Protein AF-A0AAW2YST2-F1 (afdb_monomer)

Nearest PDB structures (foldseek):
  2vsy-assembly1_A  TM=5.498E-01  e=4.108E+00  Xanthomonas campestris pv. campestris str. ATCC 33913
  4uzy-assembly1_A  TM=3.940E-01  e=4.319E+00  Chlamydomonas reinhardtii
  5dse-assembly2_C  TM=4.135E-01  e=6.770E+00  Homo sapiens

Solvent-accessible surface area (backbone atoms only — not comparable to full-atom values): 10804 Å² total; per-residue (Å²): 135,84,80,76,81,81,80,81,74,65,92,80,74,90,78,74,83,81,85,72,86,65,71,76,79,78,40,56,68,54,50,50,37,48,72,33,84,71,40,47,74,52,56,44,62,60,56,15,52,52,24,50,78,52,67,37,55,72,60,16,52,64,35,31,62,83,49,44,90,37,42,70,34,19,51,51,48,18,53,52,28,46,75,71,64,39,55,69,59,16,50,59,29,54,68,73,46,74,46,71,68,58,36,66,70,46,69,35,72,63,51,47,48,46,48,48,51,52,52,39,44,74,70,67,51,49,43,67,67,57,47,48,67,43,73,48,69,42,90,82,75,78,45,74,45,79,46,66,48,82,52,54,55,68,58,38,52,58,45,62,78,70,62,57,65,65,61,55,50,54,52,51,49,52,53,54,52,50,52,69,75,72,106

Sequence (183 aa):
MNKRPVSVSGPCYIGTVDTHPHNESLSAELEDFLEKGEGKTLHPLVKASWHISNHNLYKAHRYIRGVQERPWAMWLHSILHRLEGDMINTKCWIYDIDLPEFIEFWKSKELAYKFIDRSSLCRGWSPEKICQSVEQTSGDGAKVKEIKSYYNIDELKVVKDSIDVKDVIEEGDKELDFILKGA

pLDDT: mean 80.49, std 19.94, range [26.06, 96.56]

Foldseek 3Di:
DDDDPDPPPDVPPPDFDDPDQPDDPVCPVVVCLCVDDPVVVDQLCVVLLVCVVRSVLVSSCVSLVVVCLDLLSLQSQLLSCLSSVNLVVSLVSLVNRDDVLVCVLQVDSLSVLVLSLLSNLVVVDALVRQQDWDFDQDPVNPDTDTGGRPDHRVRSVVCSVVRDPVVSVVSSVVSSVSSVVPD

Structure (mmCIF, N/CA/C/O backbone):
data_AF-A0AAW2YST2-F1
#
_entry.id   AF-A0AAW2YST2-F1
#
loop_
_atom_site.group_PDB
_atom_site.id
_atom_site.type_symbol
_atom_site.label_atom_id
_atom_site.label_alt_id
_atom_site.label_comp_id
_atom_site.label_asym_id
_atom_site.label_entity_id
_atom_site.label_seq_id
_atom_site.pdbx_PDB_ins_code
_atom_site.Cartn_x
_atom_site.Cartn_y
_atom_site.Cartn_z
_atom_site.occupancy
_atom_site.B_iso_or_equiv
_atom_site.auth_seq_id
_atom_site.auth_comp_id
_atom_site.auth_asym_id
_atom_site.auth_atom_id
_atom_site.pdbx_PDB_model_num
ATOM 1 N N . MET A 1 1 ? -37.510 19.234 5.926 1.00 34.19 1 MET A N 1
ATOM 2 C CA . MET A 1 1 ? -37.081 19.269 4.510 1.00 34.19 1 MET A CA 1
ATOM 3 C C . MET A 1 1 ? -35.667 18.716 4.409 1.00 34.19 1 MET A C 1
ATOM 5 O O . MET A 1 1 ? -34.839 19.025 5.256 1.00 34.19 1 MET A O 1
ATOM 9 N N . ASN A 1 2 ? -3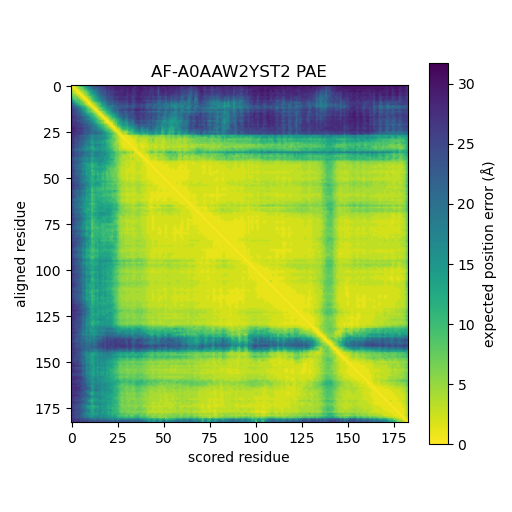5.471 17.819 3.443 1.00 31.02 2 ASN A N 1
ATOM 10 C CA . ASN A 1 2 ? -34.378 16.853 3.310 1.00 31.02 2 ASN A CA 1
ATOM 11 C C . ASN A 1 2 ? -32.967 17.458 3.306 1.00 31.02 2 ASN A C 1
ATOM 13 O O . ASN A 1 2 ? -32.637 18.265 2.438 1.00 31.02 2 ASN A O 1
ATOM 17 N N . LYS A 1 3 ? -32.103 16.964 4.202 1.00 31.38 3 LYS A N 1
ATOM 18 C CA . LYS A 1 3 ? -30.648 17.032 4.022 1.00 31.38 3 LYS A CA 1
ATOM 19 C C . LYS A 1 3 ? -30.289 16.051 2.903 1.00 31.38 3 LYS A C 1
ATOM 21 O O . LYS A 1 3 ? -30.556 14.860 3.035 1.00 31.38 3 LYS A O 1
ATOM 26 N N . ARG A 1 4 ? -29.750 16.547 1.786 1.00 26.06 4 ARG A N 1
ATOM 27 C CA . ARG A 1 4 ? -29.204 15.680 0.729 1.00 26.06 4 ARG A CA 1
ATOM 28 C C . ARG A 1 4 ? -28.064 14.846 1.329 1.00 26.06 4 ARG A C 1
ATOM 30 O O . ARG A 1 4 ? -27.284 15.406 2.102 1.00 26.06 4 ARG A O 1
ATOM 37 N N . PRO A 1 5 ? -27.944 13.552 0.999 1.00 30.31 5 PRO A N 1
ATOM 38 C CA . PRO A 1 5 ? -26.759 12.797 1.364 1.00 30.31 5 PRO A CA 1
ATOM 39 C C . PRO A 1 5 ? -25.570 13.396 0.610 1.00 30.31 5 PRO A C 1
ATOM 41 O O . PRO A 1 5 ? -25.642 13.629 -0.597 1.00 30.31 5 PRO A O 1
ATOM 44 N N . VAL A 1 6 ? -24.499 13.696 1.340 1.00 30.06 6 VAL A N 1
ATOM 45 C CA . VAL A 1 6 ? -23.214 14.083 0.758 1.00 30.06 6 VAL A CA 1
ATOM 46 C C . VAL A 1 6 ? -22.734 12.875 -0.044 1.00 30.06 6 VAL A C 1
ATOM 48 O O . VAL A 1 6 ? -22.494 11.814 0.532 1.00 30.06 6 VAL A O 1
ATOM 51 N N . SER A 1 7 ? -22.682 12.985 -1.372 1.00 29.58 7 SER A N 1
ATOM 52 C CA . SER A 1 7 ? -22.134 11.928 -2.218 1.00 29.58 7 SER A CA 1
ATOM 53 C C . SER A 1 7 ? -20.621 11.913 -2.031 1.00 29.58 7 SER A C 1
ATOM 55 O O . SER A 1 7 ? -19.907 12.730 -2.607 1.00 29.58 7 SER A O 1
ATOM 57 N N . VAL A 1 8 ? -20.133 11.002 -1.195 1.00 30.92 8 VAL A N 1
ATOM 58 C CA . VAL A 1 8 ? -18.702 10.735 -1.044 1.00 30.92 8 VAL A CA 1
ATOM 59 C C . VAL A 1 8 ? -18.280 9.858 -2.226 1.00 30.92 8 VAL A C 1
ATOM 61 O O . VAL A 1 8 ? -18.193 8.638 -2.110 1.00 30.92 8 VAL A O 1
ATOM 64 N N . SER A 1 9 ? -18.111 10.461 -3.404 1.00 31.50 9 SER A N 1
ATOM 65 C CA . SER A 1 9 ? -17.525 9.790 -4.568 1.00 31.50 9 SER A CA 1
ATOM 66 C C . SER A 1 9 ? -16.003 9.784 -4.422 1.00 31.50 9 SER A C 1
ATOM 68 O O . SER A 1 9 ? -15.306 10.591 -5.031 1.00 31.50 9 SER A O 1
ATOM 70 N N . GLY A 1 10 ? -15.496 8.913 -3.548 1.00 36.47 10 GLY A N 1
ATOM 71 C CA . GLY A 1 10 ? -14.084 8.528 -3.552 1.00 36.47 10 GLY A CA 1
ATOM 72 C C . GLY A 1 10 ? -13.801 7.515 -4.675 1.00 36.47 10 GLY A C 1
ATOM 73 O O . GLY A 1 10 ? -14.732 6.850 -5.133 1.00 36.47 10 GLY A O 1
ATOM 74 N N . PRO A 1 11 ? -12.539 7.353 -5.104 1.00 40.94 11 PRO A N 1
ATOM 75 C CA . PRO A 1 11 ? -12.135 6.535 -6.259 1.00 40.94 11 PRO A CA 1
ATOM 76 C C . PRO A 1 11 ? -12.306 5.010 -6.083 1.00 40.94 11 PRO A C 1
ATOM 78 O O . PRO A 1 11 ? -11.926 4.237 -6.959 1.00 40.94 11 PRO A O 1
ATOM 81 N N . CYS A 1 12 ? -12.904 4.546 -4.982 1.00 41.47 12 CYS A N 1
ATOM 82 C CA . CYS A 1 12 ? -13.135 3.129 -4.701 1.00 41.47 12 CYS A CA 1
ATOM 83 C C . CYS A 1 12 ? -14.302 2.564 -5.538 1.0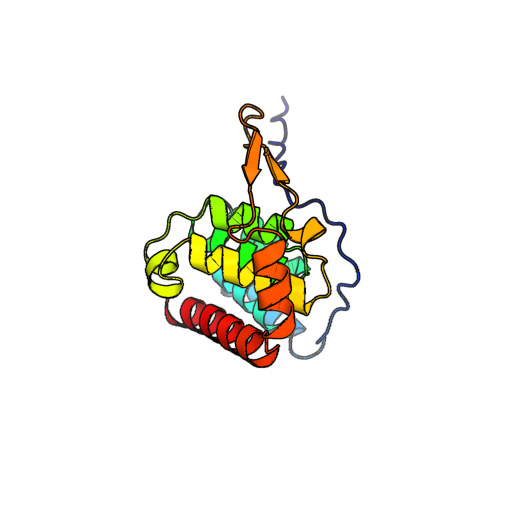0 41.47 12 CYS A C 1
ATOM 85 O O . CYS A 1 12 ? -15.367 2.246 -5.002 1.00 41.47 12 CYS A O 1
ATOM 87 N N . TYR A 1 13 ? -14.123 2.438 -6.853 1.00 37.84 13 TYR A N 1
ATOM 88 C CA . TYR A 1 13 ? -15.009 1.634 -7.693 1.00 37.84 13 TYR A CA 1
ATOM 89 C C . TYR A 1 13 ? -14.654 0.157 -7.463 1.00 37.84 13 TYR A C 1
ATOM 91 O O . TYR A 1 13 ? -13.634 -0.331 -7.940 1.00 37.84 13 TYR A O 1
ATOM 99 N N . ILE A 1 14 ? -15.458 -0.538 -6.652 1.00 42.00 14 ILE A N 1
ATOM 100 C CA . ILE A 1 14 ? -15.259 -1.953 -6.306 1.00 42.00 14 ILE A CA 1
ATOM 101 C C . ILE A 1 14 ? -15.466 -2.790 -7.575 1.00 42.00 14 ILE A C 1
ATOM 103 O O . ILE A 1 14 ? -16.596 -3.041 -7.988 1.00 42.00 14 ILE A O 1
ATOM 107 N N . GLY A 1 15 ? -14.360 -3.182 -8.204 1.00 34.69 15 GLY A N 1
ATOM 108 C CA . GLY A 1 15 ? -14.319 -4.028 -9.396 1.00 34.69 15 GLY A CA 1
ATOM 109 C C . GLY A 1 15 ? -13.202 -5.072 -9.355 1.00 34.69 15 GLY A C 1
ATOM 110 O O . GLY A 1 15 ? -12.758 -5.517 -10.411 1.00 34.69 15 GLY A O 1
ATOM 111 N N . THR A 1 16 ? -12.713 -5.447 -8.169 1.00 39.34 16 THR A N 1
ATOM 112 C CA . THR A 1 16 ? -11.653 -6.451 -8.005 1.00 39.34 16 THR A CA 1
ATOM 113 C C . THR A 1 16 ? -12.220 -7.812 -7.598 1.00 39.34 16 THR A C 1
ATOM 115 O O . THR A 1 16 ? -13.122 -7.943 -6.773 1.00 39.34 16 THR A O 1
ATOM 118 N N . VAL A 1 17 ? -11.704 -8.822 -8.291 1.00 37.44 17 VAL A N 1
ATOM 119 C CA . VAL A 1 17 ? -12.044 -10.246 -8.253 1.00 37.44 17 VAL A CA 1
ATOM 120 C C . VAL A 1 17 ? -11.655 -10.889 -6.916 1.00 37.44 17 VAL A C 1
ATOM 122 O O . VAL A 1 17 ? -10.541 -10.699 -6.441 1.00 37.44 17 VAL A O 1
ATOM 125 N N . ASP A 1 18 ? -12.583 -11.688 -6.382 1.00 38.97 18 ASP A N 1
ATOM 126 C CA . ASP A 1 18 ? -12.432 -12.685 -5.308 1.00 38.97 18 ASP A CA 1
ATOM 127 C C . ASP A 1 18 ? -11.926 -12.202 -3.931 1.00 38.97 18 ASP A C 1
ATOM 129 O O . ASP A 1 18 ? -10.778 -12.398 -3.537 1.00 38.97 18 ASP A O 1
ATOM 133 N N . THR A 1 19 ? -12.844 -11.678 -3.111 1.00 40.47 19 THR A N 1
ATOM 134 C CA . THR A 1 19 ? -12.696 -11.651 -1.646 1.00 40.47 19 THR A CA 1
ATOM 135 C C . THR A 1 19 ? -13.295 -12.929 -1.049 1.00 40.47 19 THR A C 1
ATOM 137 O O . THR A 1 19 ? -14.387 -12.895 -0.475 1.00 40.47 19 THR A O 1
ATOM 140 N N . HIS A 1 20 ? -12.631 -14.076 -1.209 1.00 37.78 20 HIS A N 1
ATOM 141 C CA . HIS A 1 20 ? -13.015 -15.267 -0.448 1.00 37.78 20 HIS A CA 1
ATOM 142 C C . HIS A 1 20 ? -12.769 -14.994 1.049 1.00 37.78 20 HIS A C 1
ATOM 144 O O . HIS A 1 20 ? -11.651 -14.622 1.417 1.00 37.78 20 HIS A O 1
ATOM 150 N N . PRO A 1 21 ? -13.780 -15.130 1.929 1.00 39.72 21 PRO A N 1
ATOM 151 C CA . PRO A 1 21 ? -13.598 -14.918 3.357 1.00 39.72 21 PRO A CA 1
ATOM 152 C C . PRO A 1 21 ? -12.775 -16.078 3.920 1.00 39.72 21 PRO A C 1
ATOM 154 O O . PRO A 1 21 ? -13.289 -17.157 4.203 1.00 39.72 21 PRO A O 1
ATOM 157 N N . HIS A 1 22 ? -11.470 -15.873 4.064 1.00 41.53 22 HIS A N 1
ATOM 158 C CA . HIS A 1 22 ? -10.642 -16.778 4.842 1.00 41.53 22 HIS A CA 1
ATOM 159 C C . HIS A 1 22 ? -10.791 -16.426 6.331 1.00 41.53 22 HIS A C 1
ATOM 161 O O . HIS A 1 22 ? -10.620 -15.274 6.721 1.00 41.53 22 HIS A O 1
ATOM 167 N N . ASN A 1 23 ? -11.071 -17.455 7.142 1.00 45.03 23 ASN A N 1
ATOM 168 C CA . ASN A 1 23 ? -11.079 -17.511 8.614 1.00 45.03 23 ASN A CA 1
ATOM 169 C C . ASN A 1 23 ? -12.400 -17.165 9.351 1.00 45.03 23 ASN A C 1
ATOM 171 O O . ASN A 1 23 ? -12.598 -16.064 9.864 1.00 45.03 23 ASN A O 1
ATOM 175 N N . GLU A 1 24 ? -13.291 -18.155 9.491 1.00 49.62 24 GLU A N 1
ATOM 176 C CA . GLU A 1 24 ? -14.590 -18.022 10.182 1.00 49.62 24 GLU A CA 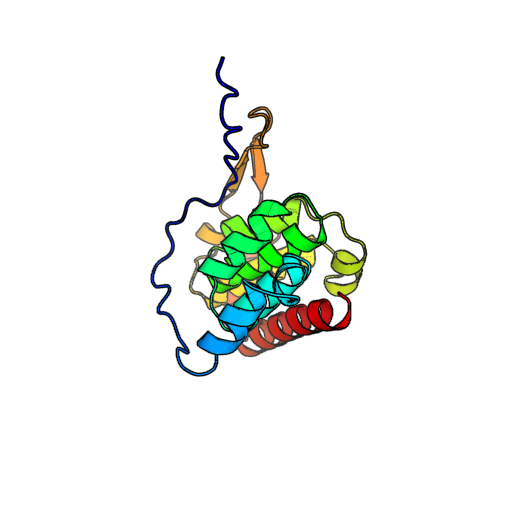1
ATOM 177 C C . GLU A 1 24 ? -14.580 -18.333 11.696 1.00 49.62 24 GLU A C 1
ATOM 179 O O . GLU A 1 24 ? -15.531 -17.963 12.378 1.00 49.62 24 GLU A O 1
ATOM 184 N N . SER A 1 25 ? -13.554 -18.978 12.274 1.00 46.16 25 SER A N 1
ATOM 185 C CA . SER A 1 25 ? -13.678 -19.484 13.661 1.00 46.16 25 SER A CA 1
ATOM 186 C C . SER A 1 25 ? -13.085 -18.593 14.762 1.00 46.16 25 SER A C 1
ATOM 188 O O . SER A 1 25 ? -13.686 -18.490 15.825 1.00 46.16 25 SER A O 1
ATOM 190 N N . LEU A 1 26 ? -11.957 -17.909 14.530 1.00 52.78 26 LEU A N 1
ATOM 191 C CA . LEU A 1 26 ? -11.392 -16.929 15.483 1.00 52.78 26 LEU A CA 1
ATOM 192 C C . LEU A 1 26 ? -11.999 -15.526 15.323 1.00 52.78 26 LEU A C 1
ATOM 194 O O . LEU A 1 26 ? -11.852 -14.676 16.198 1.00 52.78 26 LEU A O 1
ATOM 198 N N . SER A 1 27 ? -12.673 -15.277 14.197 1.00 64.19 27 SER A N 1
ATOM 199 C CA . SER A 1 27 ? -13.205 -13.964 13.849 1.00 64.19 27 SER A CA 1
ATOM 200 C C . SER A 1 27 ? -14.487 -13.642 14.612 1.00 64.19 27 SER A C 1
ATOM 202 O O . SER A 1 27 ? -14.599 -12.532 15.100 1.00 64.19 27 SER A O 1
ATOM 204 N N . ALA A 1 28 ? -15.420 -14.576 14.810 1.00 71.50 28 ALA A N 1
ATOM 205 C CA . ALA A 1 28 ? -16.759 -14.241 15.313 1.00 71.50 28 ALA A CA 1
ATOM 206 C C . ALA A 1 28 ? -16.790 -13.527 16.685 1.00 71.50 28 ALA A C 1
ATOM 208 O O . ALA A 1 28 ? -17.495 -12.532 16.828 1.00 71.50 28 ALA A O 1
ATOM 209 N N . GLU A 1 29 ? -16.021 -13.985 17.679 1.00 76.25 29 GLU A N 1
ATOM 210 C CA . GLU A 1 29 ? -15.996 -13.362 19.016 1.00 76.25 29 GLU A CA 1
ATOM 211 C C . GLU A 1 29 ? -15.298 -11.994 19.015 1.00 76.25 29 GLU A C 1
ATOM 213 O O . GLU A 1 29 ? -15.780 -11.044 19.633 1.00 76.25 29 GLU A O 1
ATOM 218 N N . LEU A 1 30 ? -14.184 -11.863 18.286 1.00 78.06 30 LEU A N 1
ATOM 219 C CA . LEU A 1 30 ? -13.493 -10.580 18.148 1.00 78.06 30 LEU A CA 1
ATOM 220 C C . LEU A 1 30 ? -14.280 -9.592 17.284 1.00 78.06 30 LEU A C 1
ATOM 222 O O . LEU A 1 30 ? -14.265 -8.399 17.558 1.00 78.06 30 LEU A O 1
ATOM 226 N N . GLU A 1 31 ? -14.989 -10.067 16.269 1.00 81.00 31 GLU A N 1
ATOM 227 C CA . GLU A 1 31 ? -15.907 -9.269 15.455 1.00 81.00 31 GLU A CA 1
ATOM 228 C C . GLU A 1 31 ? -17.057 -8.740 16.313 1.00 81.00 31 GLU A C 1
ATOM 230 O O . GLU A 1 31 ? -17.365 -7.548 16.268 1.00 81.00 31 GLU A O 1
ATOM 235 N N . ASP A 1 32 ? -17.621 -9.590 17.176 1.00 83.94 32 ASP A N 1
ATOM 236 C CA . ASP A 1 32 ? -18.624 -9.176 18.155 1.00 83.94 32 ASP A CA 1
ATOM 237 C C . ASP A 1 32 ? -18.075 -8.091 19.089 1.00 83.94 32 ASP A C 1
ATOM 239 O O . ASP A 1 32 ? -18.721 -7.063 19.302 1.00 83.94 32 ASP A O 1
ATOM 243 N N . PHE A 1 33 ? -16.842 -8.263 19.576 1.00 85.38 33 PHE A N 1
ATOM 244 C CA . PHE A 1 33 ? -16.151 -7.254 20.372 1.00 85.38 33 PHE A CA 1
ATOM 245 C C . PHE A 1 33 ? -15.931 -5.944 19.598 1.00 85.38 33 PHE A C 1
ATOM 247 O O . PHE A 1 33 ? -16.224 -4.877 20.125 1.00 85.38 33 PHE A O 1
ATOM 254 N N . LEU A 1 34 ? -15.462 -5.980 18.346 1.00 84.88 34 LEU A N 1
ATOM 255 C CA . LEU A 1 34 ? -15.215 -4.779 17.532 1.00 84.88 34 LEU A CA 1
ATOM 256 C C . LEU A 1 34 ? -16.497 -3.986 17.225 1.00 84.88 34 LEU A C 1
ATOM 258 O O . LEU A 1 34 ? -16.443 -2.758 17.037 1.00 84.88 34 LEU A O 1
ATOM 262 N N . GLU A 1 35 ? -17.640 -4.669 17.163 1.00 84.38 35 GLU A N 1
ATOM 263 C CA . GLU A 1 35 ? -18.951 -4.077 16.892 1.00 84.38 35 GLU A CA 1
ATOM 264 C C . GLU A 1 35 ? -19.720 -3.663 18.162 1.00 84.38 35 GLU A C 1
ATOM 266 O O . GLU A 1 35 ? -20.577 -2.770 18.094 1.00 84.38 35 GLU A O 1
ATOM 271 N N . LYS A 1 36 ? -19.395 -4.236 19.327 1.00 85.00 36 LYS A N 1
ATOM 272 C CA . LYS A 1 36 ? -20.109 -4.024 20.599 1.00 85.00 36 LYS A CA 1
ATOM 273 C C . LYS A 1 36 ? -19.196 -3.514 21.721 1.00 85.00 36 LYS A C 1
ATOM 275 O O . LYS A 1 36 ? -18.004 -3.305 21.543 1.00 85.00 36 LYS A O 1
ATOM 280 N N . GLY A 1 37 ? -19.791 -3.248 22.888 1.00 81.50 37 GLY A N 1
ATOM 281 C CA . GLY A 1 37 ? -19.071 -2.934 24.129 1.00 81.50 37 GLY A CA 1
ATOM 282 C C . GLY A 1 37 ? -17.958 -1.890 23.977 1.00 81.50 37 GLY A C 1
ATOM 283 O O . GLY A 1 37 ? -18.153 -0.842 23.357 1.00 81.50 37 GLY A O 1
ATOM 284 N N . GLU A 1 38 ? -16.794 -2.195 24.551 1.00 82.56 38 GLU A N 1
ATOM 285 C CA . GLU A 1 38 ? -15.595 -1.351 24.493 1.00 82.56 38 GLU A CA 1
ATOM 286 C C . GLU A 1 38 ? -14.903 -1.395 23.125 1.00 82.56 38 GLU A C 1
ATOM 288 O O . GLU A 1 38 ? -14.383 -0.380 22.673 1.00 82.56 38 GLU A O 1
ATOM 293 N N . GLY A 1 39 ? -14.955 -2.510 22.389 1.00 80.75 39 GLY A N 1
ATOM 294 C CA . GLY A 1 39 ? -14.340 -2.580 21.062 1.00 80.75 39 GLY A CA 1
ATOM 295 C C . GLY A 1 39 ? -14.997 -1.630 20.056 1.00 80.75 39 GLY A C 1
ATOM 296 O O . GLY A 1 39 ? -14.328 -1.116 19.155 1.00 80.75 39 GLY A O 1
ATOM 297 N N . LYS A 1 40 ? -16.270 -1.253 20.258 1.00 86.12 40 LYS A N 1
ATOM 298 C CA . LYS A 1 40 ? -16.931 -0.192 19.484 1.00 86.12 40 LYS A CA 1
ATOM 299 C C . LYS A 1 40 ? -16.183 1.146 19.547 1.00 86.12 40 LYS A C 1
ATOM 301 O O . LYS A 1 40 ? -16.180 1.847 18.533 1.00 86.12 40 LYS A O 1
ATOM 306 N N . THR A 1 41 ? -15.549 1.483 20.670 1.00 88.19 41 THR A N 1
ATOM 307 C CA . THR A 1 41 ? -14.873 2.776 20.871 1.00 88.19 41 THR A CA 1
ATOM 308 C C . THR A 1 41 ? -13.448 2.813 20.320 1.00 88.19 41 THR A C 1
ATOM 310 O O . THR A 1 41 ? -12.874 3.898 20.227 1.00 88.19 41 THR A O 1
ATOM 313 N N . LEU A 1 42 ? -12.895 1.669 19.889 1.00 90.81 42 LEU A N 1
ATOM 314 C CA . LEU A 1 42 ? -11.588 1.623 19.235 1.00 90.81 42 LEU A CA 1
ATOM 315 C C . LEU A 1 42 ? -11.558 2.507 17.986 1.00 90.81 42 LEU A C 1
ATOM 317 O O . LEU A 1 42 ? -12.530 2.602 17.227 1.00 90.81 42 LEU A O 1
ATOM 321 N N . HIS A 1 43 ? -10.402 3.126 17.756 1.00 91.25 43 HIS A N 1
ATOM 322 C CA . HIS A 1 43 ? -10.199 4.001 16.612 1.00 91.25 43 HIS A CA 1
ATOM 323 C C . HIS A 1 43 ? -10.409 3.230 15.291 1.00 91.25 43 HIS A C 1
ATOM 325 O O . HIS A 1 43 ? -9.918 2.104 15.171 1.00 91.25 43 HIS A O 1
ATOM 331 N N . PRO A 1 44 ? -11.081 3.804 14.270 1.00 92.81 44 PRO A N 1
ATOM 332 C CA . PRO A 1 44 ? -11.374 3.091 13.022 1.00 92.81 44 PRO A CA 1
ATOM 333 C C . PRO A 1 44 ? -10.143 2.504 12.324 1.00 92.81 44 PRO A C 1
ATOM 335 O O . PRO A 1 44 ? -10.234 1.427 11.748 1.00 92.81 44 PRO A O 1
ATOM 338 N N . LEU A 1 45 ? -8.986 3.168 12.423 1.00 91.75 45 LEU A N 1
ATOM 339 C CA . LEU A 1 45 ? -7.738 2.658 11.845 1.00 91.75 45 LEU A CA 1
ATOM 340 C C . LEU A 1 45 ? -7.234 1.393 12.542 1.00 91.75 45 LEU A C 1
ATOM 342 O O . LEU A 1 45 ? -6.770 0.496 11.859 1.00 91.75 45 LEU A O 1
ATOM 346 N N . VAL A 1 46 ? -7.408 1.263 13.861 1.00 91.06 46 VAL A N 1
ATOM 347 C CA . VAL A 1 46 ? -7.046 0.032 14.587 1.00 91.06 46 VAL A CA 1
ATOM 348 C C . VAL A 1 46 ? -7.908 -1.134 14.103 1.00 91.06 46 VAL A C 1
ATOM 350 O O . VAL A 1 46 ? -7.396 -2.211 13.807 1.00 91.06 46 VAL A O 1
ATOM 353 N N . LYS A 1 47 ? -9.217 -0.901 13.946 1.00 91.56 47 LYS A N 1
ATOM 354 C CA . LYS A 1 47 ? -10.146 -1.911 13.413 1.00 91.56 47 LYS A CA 1
ATOM 355 C C . LYS A 1 47 ? -9.793 -2.295 11.980 1.00 91.56 47 LYS A C 1
ATOM 357 O O . LYS A 1 47 ? -9.794 -3.470 11.630 1.00 91.56 47 LYS A O 1
ATOM 362 N N . ALA A 1 48 ? -9.469 -1.307 11.153 1.00 91.88 48 ALA A N 1
ATOM 363 C CA . ALA A 1 48 ? -9.056 -1.545 9.783 1.00 91.88 48 ALA A CA 1
ATOM 36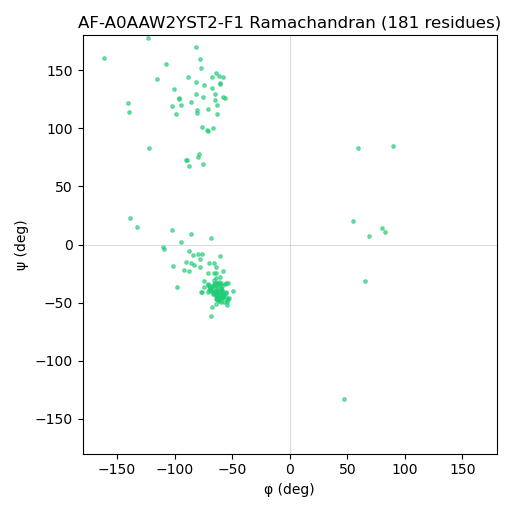4 C C . ALA A 1 48 ? -7.756 -2.347 9.693 1.00 91.88 48 ALA A C 1
ATOM 366 O O . ALA A 1 48 ? -7.724 -3.331 8.961 1.00 91.88 48 ALA A O 1
ATOM 367 N N . SER A 1 49 ? -6.727 -1.977 10.462 1.00 8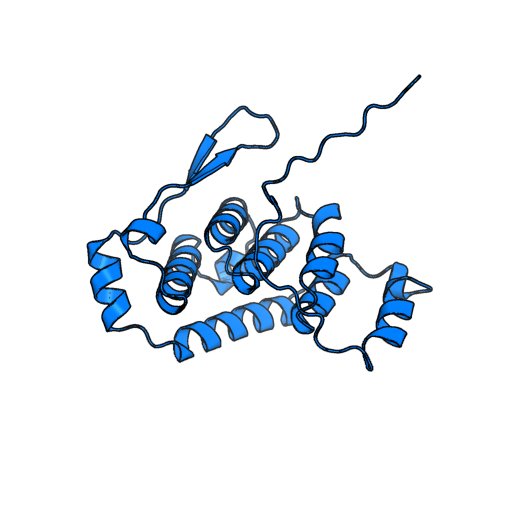9.94 49 SER A N 1
ATOM 368 C CA . SER A 1 49 ? -5.460 -2.708 10.533 1.00 89.94 49 SER A CA 1
ATOM 369 C C . SER A 1 49 ? -5.678 -4.157 10.956 1.00 89.94 49 SER A C 1
ATOM 371 O O . SER A 1 49 ? -5.145 -5.060 10.321 1.00 89.94 49 SER A O 1
ATOM 373 N N . TRP A 1 50 ? -6.538 -4.398 11.952 1.00 89.06 50 TRP A N 1
ATOM 374 C CA . TRP A 1 50 ? -6.920 -5.756 12.340 1.00 89.06 50 TRP A CA 1
ATOM 375 C C . TRP A 1 50 ? -7.511 -6.549 11.167 1.00 89.06 50 TRP A C 1
ATOM 377 O O . TRP A 1 50 ? -7.086 -7.672 10.896 1.00 89.06 50 TRP A O 1
ATOM 387 N N . HIS A 1 51 ? -8.470 -5.975 10.437 1.00 88.44 51 HIS A N 1
ATOM 388 C CA . HIS A 1 51 ? -9.059 -6.645 9.277 1.00 88.44 51 HIS A CA 1
ATOM 389 C C . HIS A 1 51 ? -8.066 -6.846 8.130 1.00 88.44 51 HIS A C 1
ATOM 391 O O . HIS A 1 51 ? -8.118 -7.892 7.489 1.00 88.44 51 HIS A O 1
ATOM 397 N N . ILE A 1 52 ? -7.149 -5.902 7.896 1.00 88.56 52 ILE A N 1
ATOM 398 C CA . ILE A 1 52 ? -6.058 -6.040 6.920 1.00 88.56 52 ILE A CA 1
ATOM 399 C C . ILE A 1 52 ? -5.182 -7.245 7.272 1.00 88.56 52 ILE A C 1
ATOM 401 O O . ILE A 1 52 ? -4.984 -8.108 6.419 1.00 88.56 52 ILE A O 1
ATOM 405 N N . SER A 1 53 ? -4.746 -7.366 8.530 1.00 85.50 53 SER A N 1
ATOM 406 C CA . SER A 1 53 ? -3.935 -8.500 9.001 1.00 85.50 53 SER A CA 1
ATOM 407 C C . SER A 1 53 ? -4.663 -9.848 8.930 1.00 85.50 53 SER A C 1
ATOM 409 O O . SER A 1 53 ? -4.023 -10.893 8.937 1.00 85.50 53 SER A O 1
ATOM 411 N N . ASN A 1 54 ? -5.996 -9.837 8.845 1.00 84.75 54 ASN A N 1
ATOM 412 C CA . ASN A 1 54 ? -6.832 -11.028 8.667 1.00 84.75 54 ASN A CA 1
ATOM 413 C C . ASN A 1 54 ? -7.339 -11.194 7.222 1.00 84.75 54 ASN A C 1
ATOM 415 O O . ASN A 1 54 ? -8.258 -11.973 6.985 1.00 84.75 54 ASN A O 1
ATOM 419 N N . HIS A 1 55 ? -6.792 -10.445 6.258 1.00 83.81 55 HIS A N 1
ATOM 420 C CA . HIS A 1 55 ? -7.218 -10.444 4.854 1.00 83.81 55 HIS A CA 1
ATOM 421 C C . HIS A 1 55 ? -8.719 -10.157 4.625 1.00 83.81 55 HIS A C 1
ATOM 423 O O . HIS A 1 55 ? -9.256 -10.419 3.549 1.00 83.81 55 HIS A O 1
ATOM 429 N N . ASN A 1 56 ? -9.411 -9.545 5.592 1.00 88.38 56 ASN A N 1
ATOM 430 C CA . ASN A 1 56 ? -10.799 -9.106 5.449 1.00 88.38 56 ASN A CA 1
ATOM 431 C C . ASN A 1 56 ? -10.857 -7.687 4.860 1.00 88.38 56 ASN A C 1
ATOM 433 O O . ASN A 1 56 ? -11.232 -6.710 5.515 1.00 88.38 56 ASN A O 1
ATOM 437 N N . LEU A 1 57 ? -10.452 -7.576 3.596 1.00 89.31 57 LEU A N 1
ATOM 438 C CA . LEU A 1 57 ? -10.260 -6.293 2.911 1.00 89.31 57 LEU A CA 1
ATOM 439 C C . LEU A 1 57 ? -11.574 -5.499 2.779 1.00 89.31 57 LEU A C 1
ATOM 441 O O . LEU A 1 57 ? -11.590 -4.276 2.921 1.00 89.31 57 LEU A O 1
ATOM 445 N N . TYR A 1 58 ? -12.707 -6.195 2.632 1.00 88.25 58 TYR A N 1
ATOM 446 C CA . TYR A 1 58 ? -14.034 -5.575 2.598 1.00 88.25 58 TYR A CA 1
ATOM 447 C C . TYR A 1 58 ? -14.369 -4.826 3.899 1.00 88.25 58 TYR A C 1
ATOM 449 O O . TYR A 1 58 ? -14.792 -3.664 3.863 1.00 88.25 58 TYR A O 1
ATOM 457 N N . LYS A 1 59 ? -14.168 -5.456 5.066 1.00 88.94 59 LYS A N 1
ATOM 458 C CA . LYS A 1 59 ? -14.399 -4.777 6.350 1.00 88.94 59 LYS A CA 1
ATOM 459 C C . LYS A 1 59 ? -13.367 -3.686 6.603 1.00 88.94 59 LYS A C 1
ATOM 461 O O . LYS A 1 59 ? -13.745 -2.623 7.095 1.00 88.94 59 LYS A O 1
ATOM 466 N N . ALA A 1 60 ? -12.109 -3.891 6.211 1.00 91.62 60 ALA A N 1
ATOM 467 C CA . ALA A 1 60 ? -11.090 -2.847 6.292 1.00 91.62 60 ALA A CA 1
ATOM 468 C C . ALA A 1 60 ? -11.537 -1.568 5.560 1.00 91.62 60 ALA A C 1
ATOM 470 O O . ALA A 1 60 ? -11.573 -0.500 6.175 1.00 91.62 60 ALA A O 1
ATOM 471 N N . HIS A 1 61 ? -12.014 -1.681 4.311 1.00 90.38 61 HIS A N 1
ATOM 472 C CA . HIS A 1 61 ? -12.581 -0.553 3.552 1.00 90.38 61 HIS A CA 1
ATOM 473 C C . HIS A 1 61 ? -13.679 0.181 4.316 1.00 90.38 61 HIS A C 1
ATOM 475 O O . HIS A 1 61 ? -13.696 1.412 4.371 1.00 90.38 61 HIS A O 1
ATOM 481 N N . ARG A 1 62 ? -14.607 -0.569 4.922 1.00 90.81 62 ARG A N 1
ATOM 482 C CA . ARG A 1 62 ? -15.723 0.007 5.682 1.00 90.81 62 ARG A CA 1
ATOM 483 C C . ARG A 1 62 ? -15.235 0.873 6.845 1.00 90.81 62 ARG A C 1
ATOM 485 O O . ARG A 1 62 ? -15.812 1.937 7.068 1.00 90.81 62 ARG A O 1
ATOM 492 N N . TYR A 1 63 ? -14.212 0.437 7.579 1.00 91.44 63 TYR A N 1
ATOM 493 C CA . TYR A 1 63 ? -13.695 1.190 8.723 1.00 91.44 63 TYR A CA 1
ATOM 494 C C . TYR A 1 63 ? -12.842 2.394 8.308 1.00 91.44 63 TYR A C 1
ATOM 496 O O . TYR A 1 63 ? -13.008 3.465 8.896 1.00 91.44 63 TYR A O 1
ATOM 504 N N . ILE A 1 64 ? -11.981 2.269 7.290 1.00 92.31 64 ILE A N 1
ATOM 505 C CA . ILE A 1 64 ? -11.101 3.381 6.885 1.00 92.31 64 ILE A CA 1
ATOM 506 C C . ILE A 1 64 ? -11.896 4.514 6.224 1.00 92.31 64 ILE A C 1
ATOM 508 O O . ILE A 1 64 ? -11.617 5.681 6.494 1.00 92.31 64 ILE A O 1
ATOM 512 N N . ARG A 1 65 ? -12.950 4.205 5.453 1.00 89.31 65 ARG A N 1
ATOM 513 C CA . ARG A 1 65 ? -13.734 5.204 4.698 1.00 89.31 65 ARG A CA 1
ATOM 514 C C . ARG A 1 65 ? -14.255 6.368 5.547 1.00 89.31 65 ARG A C 1
ATOM 516 O O . ARG A 1 65 ? -14.338 7.494 5.068 1.00 89.31 65 ARG A O 1
ATOM 523 N N . GLY A 1 66 ? -14.592 6.124 6.815 1.00 85.31 66 GLY A N 1
ATOM 524 C CA . GLY A 1 66 ? -15.077 7.170 7.727 1.00 85.31 66 GLY A CA 1
ATOM 525 C C . GLY A 1 66 ? -14.013 8.190 8.151 1.00 85.31 66 GLY A C 1
ATOM 526 O O . GLY A 1 66 ? -14.354 9.247 8.676 1.00 85.31 66 GLY A O 1
ATOM 527 N N . VAL A 1 67 ? -12.733 7.879 7.942 1.00 89.94 67 VAL A N 1
ATOM 528 C CA . VAL A 1 67 ? -11.576 8.693 8.340 1.00 89.94 67 VAL A CA 1
ATOM 529 C C . VAL A 1 67 ? -10.552 8.849 7.208 1.00 89.94 67 VAL A C 1
ATOM 531 O O . VAL A 1 67 ? -9.432 9.273 7.471 1.00 89.94 67 VAL A O 1
ATOM 534 N N . GLN A 1 68 ? -10.935 8.534 5.966 1.00 90.44 68 GLN A N 1
ATOM 535 C CA . GLN A 1 68 ? -10.052 8.417 4.794 1.00 90.44 68 GLN A CA 1
ATOM 536 C C . GLN A 1 68 ? -9.253 9.687 4.456 1.00 90.44 68 GLN A C 1
ATOM 538 O O . GLN A 1 68 ? -8.200 9.596 3.841 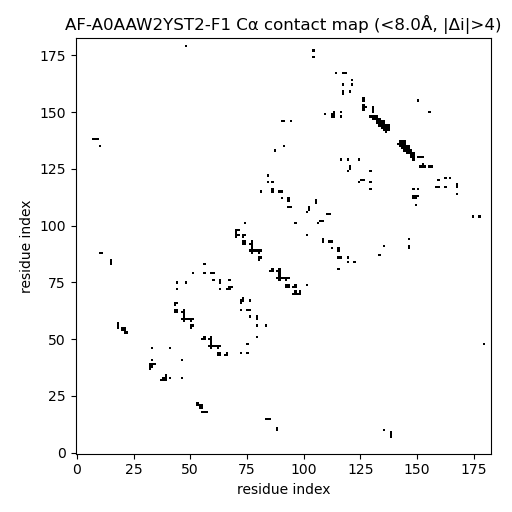1.00 90.44 68 GLN A O 1
ATOM 543 N N . GLU A 1 69 ? -9.721 10.858 4.894 1.00 87.31 69 GLU A N 1
ATOM 544 C CA . GLU A 1 69 ? -9.039 12.145 4.690 1.00 87.31 69 GLU A CA 1
ATOM 545 C C . GLU A 1 69 ? -7.832 12.341 5.629 1.00 87.31 69 GLU A C 1
ATOM 547 O O . GLU A 1 69 ? -7.101 13.322 5.517 1.00 87.31 69 GLU A O 1
ATOM 552 N N . ARG A 1 70 ? -7.625 11.450 6.611 1.00 90.88 70 ARG A N 1
ATOM 553 C CA . ARG A 1 70 ? -6.473 11.524 7.520 1.00 90.88 70 ARG A CA 1
ATOM 554 C C . ARG A 1 70 ? -5.236 10.908 6.852 1.00 90.88 70 ARG A C 1
ATOM 556 O O . ARG A 1 70 ? -5.363 9.814 6.307 1.00 90.88 70 ARG A O 1
ATOM 563 N N . PRO A 1 71 ? -4.029 11.488 6.992 1.00 92.12 71 PRO A N 1
ATOM 564 C CA . PRO A 1 71 ? -2.828 10.956 6.334 1.00 92.12 71 PRO A CA 1
ATOM 565 C C . PRO A 1 71 ? -2.533 9.476 6.641 1.00 92.12 71 PRO A C 1
ATOM 567 O O . PRO A 1 71 ? -2.259 8.692 5.737 1.00 92.12 71 PRO A O 1
ATOM 570 N N . TRP A 1 72 ? -2.699 9.048 7.897 1.00 92.69 72 TRP A N 1
ATOM 571 C CA . TRP A 1 72 ? -2.581 7.633 8.285 1.00 92.69 72 TRP A CA 1
ATOM 572 C C . TRP A 1 72 ? -3.633 6.725 7.631 1.00 92.69 72 TRP A C 1
ATOM 574 O O . TRP A 1 72 ? -3.357 5.570 7.315 1.00 92.69 72 TRP A O 1
ATOM 584 N N . ALA A 1 73 ? -4.845 7.239 7.411 1.00 92.75 73 ALA A N 1
ATOM 585 C CA . ALA A 1 73 ? -5.904 6.509 6.726 1.00 92.75 73 ALA A CA 1
ATOM 586 C C . ALA A 1 73 ? -5.590 6.340 5.236 1.00 92.75 73 ALA A C 1
ATOM 588 O O . ALA A 1 73 ? -5.822 5.267 4.691 1.00 92.75 73 ALA A O 1
ATOM 589 N N . MET A 1 74 ? -5.020 7.369 4.601 1.00 94.00 74 MET A N 1
ATOM 590 C CA . MET A 1 74 ? -4.543 7.306 3.217 1.00 94.00 74 MET A CA 1
ATOM 591 C C . MET A 1 74 ? -3.428 6.265 3.060 1.00 94.00 74 MET A C 1
ATOM 593 O O . MET A 1 74 ? -3.451 5.482 2.111 1.00 94.00 74 MET A O 1
ATOM 597 N N . TRP A 1 75 ? -2.495 6.194 4.018 1.00 95.00 75 TRP A N 1
ATOM 598 C CA . TRP A 1 75 ? -1.455 5.162 4.013 1.00 95.00 75 TRP A CA 1
ATOM 599 C C . TRP A 1 75 ? -2.045 3.752 4.151 1.00 95.00 75 TRP A C 1
ATOM 601 O O . TRP A 1 75 ? -1.751 2.875 3.342 1.00 95.00 75 TRP A O 1
ATOM 611 N N . LEU A 1 76 ? -2.967 3.532 5.092 1.00 93.75 76 LEU A N 1
ATOM 612 C CA . LEU A 1 76 ? -3.642 2.235 5.207 1.00 93.75 76 LEU A CA 1
ATOM 613 C C . LEU A 1 76 ? -4.498 1.894 3.974 1.00 93.75 76 LEU A C 1
ATOM 615 O O . LEU A 1 76 ? -4.538 0.734 3.569 1.00 93.75 76 LEU A O 1
ATOM 619 N N . HIS A 1 77 ? -5.140 2.878 3.336 1.00 93.81 77 HIS A N 1
ATOM 620 C CA . HIS A 1 77 ? -5.858 2.681 2.073 1.00 93.81 77 HIS A CA 1
ATOM 621 C C . HIS A 1 77 ? -4.928 2.251 0.934 1.00 93.81 77 HIS A C 1
ATOM 623 O O . HIS A 1 77 ? -5.309 1.402 0.124 1.00 93.81 77 HIS A O 1
ATOM 629 N N . SER A 1 78 ? -3.716 2.810 0.859 1.00 94.69 78 SER A N 1
ATOM 630 C CA . SER A 1 78 ? -2.761 2.443 -0.187 1.00 94.69 78 SER A CA 1
ATOM 631 C C . SER A 1 78 ? -2.306 0.987 -0.042 1.00 94.69 78 SER A C 1
ATOM 633 O O . SER A 1 78 ? -2.292 0.249 -1.033 1.00 94.69 78 SER A O 1
ATOM 635 N N . ILE A 1 79 ? -2.044 0.544 1.193 1.00 94.38 79 ILE A N 1
ATOM 636 C CA . ILE A 1 79 ? -1.732 -0.853 1.528 1.00 94.38 79 ILE A CA 1
ATOM 637 C C . ILE A 1 79 ? -2.907 -1.762 1.186 1.00 94.38 79 ILE A C 1
ATOM 639 O O . ILE A 1 79 ? -2.724 -2.774 0.510 1.00 94.38 79 ILE A O 1
ATOM 643 N N . LEU A 1 80 ? -4.116 -1.380 1.598 1.00 93.88 80 LEU A N 1
ATOM 644 C CA . LEU A 1 80 ? -5.340 -2.127 1.328 1.00 93.88 80 LEU A CA 1
ATOM 645 C C . LEU A 1 80 ? -5.520 -2.395 -0.173 1.00 93.88 80 LEU A C 1
ATOM 647 O O . LEU A 1 80 ? -5.632 -3.550 -0.578 1.00 93.88 80 LEU A O 1
ATOM 651 N N . HIS A 1 81 ? -5.443 -1.362 -1.013 1.00 93.44 81 HIS A N 1
ATOM 652 C CA . HIS A 1 81 ? -5.554 -1.526 -2.465 1.00 93.44 81 HIS A CA 1
ATOM 653 C C . HIS A 1 81 ? -4.390 -2.319 -3.077 1.00 93.44 81 HIS A C 1
ATOM 655 O O . HIS A 1 81 ? -4.583 -3.071 -4.035 1.00 93.44 81 HIS A O 1
ATOM 661 N N . ARG A 1 82 ? -3.187 -2.247 -2.491 1.00 93.69 82 ARG A N 1
ATOM 662 C CA . ARG A 1 82 ? -2.044 -3.044 -2.958 1.00 93.69 82 ARG A CA 1
ATOM 663 C C . ARG A 1 82 ? -2.276 -4.535 -2.718 1.00 93.69 82 ARG A C 1
ATOM 665 O O . ARG A 1 82 ? -1.925 -5.356 -3.572 1.00 93.69 82 ARG A O 1
ATOM 672 N N . LEU A 1 83 ? -2.877 -4.890 -1.581 1.00 91.44 83 LEU A N 1
ATOM 673 C CA . LEU A 1 83 ? -3.266 -6.266 -1.264 1.00 91.44 83 LEU A CA 1
ATOM 674 C C . LEU A 1 83 ? -4.333 -6.780 -2.243 1.00 91.44 83 LEU A C 1
ATOM 676 O O . LEU A 1 83 ? -4.191 -7.892 -2.755 1.00 91.44 83 LEU A O 1
ATOM 680 N N . GLU A 1 84 ? -5.305 -5.939 -2.611 1.00 90.56 84 GLU A N 1
ATOM 681 C CA . GLU A 1 84 ? -6.323 -6.225 -3.643 1.00 90.56 84 GLU A CA 1
ATOM 682 C C . GLU A 1 84 ? -5.741 -6.365 -5.062 1.00 90.56 84 GLU A C 1
ATOM 684 O O . GLU A 1 84 ? -6.398 -6.893 -5.957 1.00 90.56 84 GLU A O 1
ATOM 689 N N . GLY A 1 85 ? -4.505 -5.908 -5.287 1.00 89.50 85 GLY A N 1
ATOM 690 C CA . GLY A 1 85 ? -3.882 -5.864 -6.611 1.00 89.50 85 GLY A CA 1
ATOM 691 C C . GLY A 1 85 ? -4.274 -4.642 -7.447 1.00 89.50 85 GLY A C 1
ATOM 692 O O . GLY A 1 85 ? -3.947 -4.589 -8.635 1.00 89.50 85 GLY A O 1
ATOM 693 N N . ASP A 1 86 ? -4.928 -3.654 -6.838 1.00 90.62 86 ASP A N 1
ATOM 694 C CA . ASP A 1 86 ? -5.299 -2.386 -7.459 1.00 90.62 86 ASP A CA 1
ATOM 695 C C . ASP A 1 86 ? -4.183 -1.344 -7.297 1.00 90.62 86 ASP A C 1
ATOM 697 O O . ASP A 1 86 ? -4.252 -0.389 -6.521 1.00 90.62 86 ASP A O 1
ATOM 701 N N . MET A 1 87 ? -3.112 -1.550 -8.061 1.00 90.56 87 MET A N 1
ATOM 702 C CA . MET A 1 87 ? -1.902 -0.725 -7.994 1.00 90.56 87 MET A CA 1
ATOM 703 C C . MET A 1 87 ? -2.138 0.720 -8.450 1.00 90.56 87 MET A C 1
ATOM 705 O O . MET A 1 87 ? -1.410 1.626 -8.044 1.00 90.56 87 MET A O 1
ATOM 709 N N . ILE A 1 88 ? -3.161 0.943 -9.280 1.00 89.12 88 ILE A N 1
ATOM 710 C CA . ILE A 1 88 ? -3.556 2.276 -9.738 1.00 89.12 88 ILE A CA 1
ATOM 711 C C . ILE A 1 88 ? -4.111 3.068 -8.557 1.00 89.12 88 ILE A C 1
ATOM 713 O O . ILE A 1 88 ? -3.585 4.138 -8.246 1.00 89.12 88 ILE A O 1
ATOM 717 N N . ASN A 1 89 ? -5.101 2.520 -7.844 1.00 88.31 89 ASN A N 1
ATOM 718 C CA . ASN A 1 89 ? -5.641 3.196 -6.669 1.00 88.31 89 ASN A CA 1
ATOM 719 C C . ASN A 1 89 ? -4.611 3.309 -5.545 1.00 88.31 89 ASN A C 1
ATOM 721 O O . ASN A 1 89 ? -4.573 4.338 -4.872 1.00 88.31 89 ASN A O 1
ATOM 725 N N . THR A 1 90 ? -3.715 2.332 -5.376 1.00 93.06 90 THR A N 1
ATOM 726 C CA . THR A 1 90 ? -2.591 2.474 -4.439 1.00 93.06 90 THR A CA 1
ATOM 727 C C . THR A 1 90 ? -1.777 3.742 -4.707 1.00 93.06 90 THR A C 1
ATOM 729 O O . THR A 1 90 ? -1.508 4.491 -3.767 1.00 93.06 90 THR A O 1
ATOM 732 N N . LYS A 1 91 ? -1.418 4.032 -5.967 1.00 91.81 91 LYS A N 1
ATOM 733 C CA . LYS A 1 91 ? -0.677 5.258 -6.318 1.00 91.81 91 LYS A CA 1
ATOM 734 C C . LYS A 1 91 ? -1.480 6.526 -6.022 1.00 91.81 91 LYS A C 1
ATOM 736 O O . LYS A 1 91 ? -0.908 7.463 -5.464 1.00 91.81 91 LYS A O 1
ATOM 741 N N . CYS A 1 92 ? -2.780 6.538 -6.334 1.00 89.50 92 CYS A N 1
ATOM 742 C CA . CYS A 1 92 ? -3.681 7.649 -5.999 1.00 89.50 92 CYS A CA 1
ATOM 743 C C . CYS A 1 92 ? -3.637 7.968 -4.501 1.00 89.50 92 CYS A C 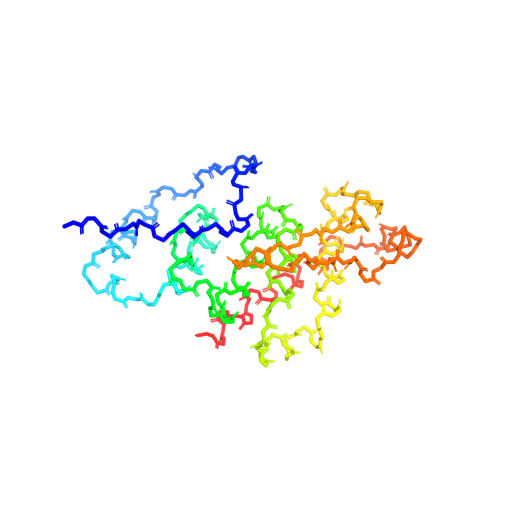1
ATOM 745 O O . CYS A 1 92 ? -3.423 9.112 -4.117 1.00 89.50 92 CYS A O 1
ATOM 747 N N . TRP A 1 93 ? -3.742 6.948 -3.647 1.00 91.69 93 TRP A N 1
ATOM 748 C CA . TRP A 1 93 ? -3.681 7.156 -2.202 1.00 91.69 93 TRP A CA 1
ATOM 749 C C . TRP A 1 93 ? -2.309 7.631 -1.729 1.00 91.69 93 TRP A C 1
ATOM 751 O O . TRP A 1 93 ? -2.253 8.540 -0.911 1.00 91.69 93 TRP A O 1
ATOM 761 N N . ILE A 1 94 ? -1.204 7.096 -2.268 1.00 93.00 94 ILE A N 1
ATOM 762 C CA . ILE A 1 94 ? 0.148 7.567 -1.911 1.00 93.00 94 ILE A CA 1
ATOM 763 C C . ILE A 1 94 ? 0.362 9.033 -2.301 1.00 93.00 94 ILE A C 1
ATOM 765 O O . ILE A 1 94 ? 1.061 9.769 -1.600 1.00 93.00 94 ILE A O 1
ATOM 769 N N . TYR A 1 95 ? -0.220 9.465 -3.421 1.00 89.06 95 TYR A N 1
ATOM 770 C CA . TYR A 1 95 ? -0.031 10.812 -3.947 1.00 89.06 95 TYR A CA 1
ATOM 771 C C . TYR A 1 95 ? -0.385 11.891 -2.915 1.00 89.06 95 TYR A C 1
ATOM 773 O O . TYR A 1 95 ? 0.395 12.827 -2.712 1.00 89.06 95 TYR A O 1
ATOM 781 N N . ASP A 1 96 ? -1.518 11.728 -2.232 1.00 86.50 96 ASP A N 1
ATOM 782 C CA . ASP A 1 96 ? -2.054 12.708 -1.286 1.00 86.50 96 ASP A CA 1
ATOM 783 C C . ASP A 1 96 ? -1.510 12.546 0.149 1.00 86.50 96 ASP A C 1
ATOM 785 O O . ASP A 1 96 ? -1.757 13.414 0.984 1.00 86.50 96 ASP A O 1
ATOM 789 N N . ILE A 1 97 ? -0.716 11.503 0.449 1.00 91.94 97 ILE A N 1
ATOM 790 C CA . ILE A 1 97 ? -0.131 11.326 1.790 1.00 91.94 97 ILE A CA 1
ATOM 791 C C . ILE A 1 97 ? 0.820 12.481 2.101 1.00 91.94 97 ILE A C 1
ATOM 793 O O . ILE A 1 97 ? 1.832 12.676 1.426 1.00 91.94 97 ILE A O 1
ATOM 797 N N . ASP A 1 98 ? 0.520 13.208 3.167 1.00 91.25 98 ASP A N 1
ATOM 798 C CA . ASP A 1 98 ? 1.408 14.190 3.777 1.00 91.25 98 ASP A CA 1
ATOM 799 C C . ASP A 1 98 ? 1.627 13.799 5.241 1.00 91.25 98 ASP A C 1
ATOM 801 O O . ASP A 1 98 ? 0.889 14.200 6.141 1.00 91.25 98 ASP A O 1
ATOM 805 N N . LEU A 1 99 ? 2.575 12.883 5.448 1.00 93.00 99 LEU A N 1
ATOM 806 C CA . LEU A 1 99 ? 2.871 12.278 6.741 1.00 93.00 99 LEU A CA 1
ATOM 807 C C . LEU A 1 99 ? 4.394 12.113 6.894 1.00 93.00 99 LEU A C 1
ATOM 809 O O . LEU A 1 99 ? 5.005 11.437 6.060 1.00 93.00 99 LEU A O 1
ATOM 813 N N . PRO A 1 100 ? 5.029 12.702 7.922 1.00 94.44 100 PRO A N 1
ATOM 814 C CA . PRO A 1 100 ? 6.470 12.568 8.142 1.00 94.44 100 PRO A CA 1
ATOM 815 C C . PRO A 1 100 ? 6.941 11.116 8.247 1.00 94.44 100 PRO A C 1
ATOM 817 O O . PRO A 1 100 ? 7.950 10.761 7.648 1.00 94.44 100 PRO A O 1
ATOM 820 N N . GLU A 1 101 ? 6.179 10.264 8.924 1.00 94.62 101 GLU A N 1
ATOM 821 C CA . GLU A 1 101 ? 6.460 8.845 9.142 1.00 94.62 101 GLU A CA 1
ATOM 822 C C . GLU A 1 101 ? 6.450 8.055 7.825 1.00 94.62 101 GLU A C 1
ATOM 824 O O . GLU A 1 101 ? 7.248 7.138 7.631 1.00 94.62 101 GLU A O 1
ATOM 829 N N . PHE A 1 102 ? 5.605 8.460 6.870 1.00 95.38 102 PHE A N 1
ATOM 830 C CA . PHE A 1 102 ? 5.617 7.899 5.520 1.00 95.38 102 PHE A CA 1
ATOM 831 C C . PHE A 1 102 ? 6.947 8.191 4.817 1.00 95.38 102 PHE A C 1
ATOM 833 O O . PHE A 1 102 ? 7.538 7.308 4.195 1.00 95.38 102 PHE A O 1
ATOM 840 N N . ILE A 1 103 ? 7.440 9.428 4.930 1.00 95.56 103 ILE A N 1
ATOM 841 C CA . ILE A 1 103 ? 8.735 9.828 4.369 1.00 95.56 103 ILE A CA 1
ATOM 842 C C . ILE A 1 103 ? 9.890 9.203 5.151 1.00 95.56 103 ILE A C 1
ATOM 844 O O . ILE A 1 103 ? 10.891 8.832 4.552 1.00 95.56 103 ILE A O 1
ATOM 848 N N . GLU A 1 104 ? 9.773 9.029 6.463 1.00 95.31 104 GLU A N 1
ATOM 849 C CA . GLU A 1 104 ? 10.777 8.336 7.266 1.00 95.31 104 GLU A CA 1
ATOM 850 C C . GLU A 1 104 ? 10.960 6.888 6.804 1.00 95.31 104 GLU A C 1
ATOM 852 O O . GLU A 1 104 ? 12.100 6.449 6.614 1.00 95.31 104 GLU A O 1
ATOM 857 N N . PHE A 1 105 ? 9.856 6.174 6.576 1.00 95.25 105 PHE A N 1
ATOM 858 C CA . PHE A 1 105 ? 9.877 4.797 6.097 1.00 95.25 105 PHE A CA 1
ATOM 859 C C . PHE A 1 105 ? 10.381 4.717 4.651 1.00 95.25 105 PHE A C 1
ATOM 861 O O . PHE A 1 105 ? 11.445 4.153 4.390 1.00 95.25 105 PHE A O 1
ATOM 868 N N . TRP A 1 106 ? 9.668 5.351 3.715 1.00 95.88 106 TRP A N 1
ATOM 869 C CA . TRP A 1 106 ? 9.944 5.229 2.280 1.00 95.88 106 TRP A CA 1
ATOM 870 C C . TRP A 1 106 ? 11.131 6.061 1.793 1.00 95.88 106 TRP A C 1
ATOM 872 O O . TRP A 1 106 ? 11.573 5.891 0.659 1.00 95.88 106 TRP A O 1
ATOM 882 N N . LYS A 1 107 ? 11.640 6.990 2.608 1.00 96.56 107 LYS A N 1
ATOM 883 C CA . LYS A 1 107 ? 12.629 8.035 2.268 1.00 96.56 107 LYS A CA 1
ATOM 884 C C . LYS A 1 107 ? 12.131 9.079 1.264 1.00 96.56 107 LYS A C 1
ATOM 886 O O . LYS A 1 107 ? 12.544 10.234 1.340 1.00 96.56 107 LYS A O 1
ATOM 891 N N . SER A 1 108 ? 11.241 8.717 0.341 1.00 95.06 108 SER A N 1
ATOM 892 C CA . SER A 1 108 ? 10.563 9.639 -0.573 1.00 95.06 108 SER A CA 1
ATOM 893 C C . SER A 1 108 ? 9.295 9.023 -1.179 1.00 95.06 108 SER A C 1
ATOM 895 O O . SER A 1 108 ? 9.148 7.802 -1.250 1.00 95.06 108 SER A O 1
ATOM 897 N N . LYS A 1 109 ? 8.392 9.868 -1.701 1.00 92.69 109 LYS A N 1
ATOM 898 C CA . LYS A 1 109 ? 7.235 9.403 -2.494 1.00 92.69 109 LYS A CA 1
ATOM 899 C C . LYS A 1 109 ? 7.653 8.651 -3.759 1.00 92.69 109 LYS A C 1
ATOM 901 O O . LYS A 1 109 ? 6.991 7.692 -4.141 1.00 92.69 109 LYS A O 1
ATOM 906 N N . GLU A 1 110 ? 8.762 9.053 -4.378 1.00 94.25 110 GLU A N 1
ATOM 907 C CA . GLU A 1 110 ? 9.318 8.368 -5.548 1.00 94.25 110 GLU A CA 1
ATOM 908 C C . GLU A 1 110 ? 9.652 6.905 -5.241 1.00 94.25 110 GLU A C 1
ATOM 910 O O . GLU A 1 110 ? 9.290 6.016 -6.009 1.00 94.25 110 GLU A O 1
ATOM 915 N N . LEU A 1 111 ? 10.313 6.636 -4.114 1.00 95.69 111 LEU A N 1
ATOM 916 C CA . LEU A 1 111 ? 10.694 5.273 -3.746 1.00 95.69 111 LEU A CA 1
ATOM 917 C C . LEU A 1 111 ? 9.479 4.408 -3.405 1.00 95.69 111 LEU A C 1
ATOM 919 O O . LEU A 1 111 ? 9.436 3.244 -3.812 1.00 95.69 111 LEU A O 1
ATOM 923 N N . ALA A 1 112 ? 8.460 4.988 -2.765 1.00 96.00 112 ALA A N 1
ATOM 924 C CA . ALA A 1 112 ? 7.180 4.316 -2.563 1.00 96.00 112 ALA A CA 1
ATOM 925 C C . ALA A 1 112 ? 6.519 3.947 -3.901 1.00 96.00 112 ALA A C 1
ATOM 927 O O . ALA A 1 112 ? 6.103 2.810 -4.104 1.00 96.00 112 ALA A O 1
ATOM 928 N N . TYR A 1 113 ? 6.482 4.868 -4.865 1.00 94.94 113 TYR A N 1
ATOM 929 C CA . TYR A 1 113 ? 5.937 4.592 -6.196 1.00 94.94 113 TYR A CA 1
ATOM 930 C C . TYR A 1 113 ? 6.724 3.514 -6.945 1.00 94.94 113 TYR A C 1
ATOM 932 O O . TYR A 1 113 ? 6.123 2.592 -7.493 1.00 94.94 113 TYR A O 1
ATOM 940 N N . LYS A 1 114 ? 8.061 3.577 -6.916 1.00 95.44 114 LYS A N 1
ATOM 941 C CA . LYS A 1 114 ? 8.924 2.542 -7.504 1.00 95.44 114 LYS A CA 1
ATOM 942 C C . LYS A 1 114 ? 8.687 1.177 -6.860 1.00 95.44 114 LYS A C 1
ATOM 944 O O . LYS A 1 114 ? 8.788 0.150 -7.529 1.00 95.44 114 LYS A O 1
ATOM 949 N N . PHE A 1 115 ? 8.358 1.124 -5.570 1.00 96.50 115 PHE A N 1
ATOM 950 C CA . PHE A 1 115 ? 7.910 -0.110 -4.927 1.00 96.50 115 PHE A CA 1
ATOM 951 C C . PHE A 1 115 ? 6.567 -0.616 -5.483 1.00 96.50 115 PHE A C 1
ATOM 953 O O . PHE A 1 115 ? 6.441 -1.812 -5.756 1.00 96.50 115 PHE A O 1
ATOM 960 N N . ILE A 1 116 ? 5.595 0.265 -5.735 1.00 96.12 116 ILE A N 1
ATOM 961 C CA . ILE A 1 116 ? 4.325 -0.121 -6.377 1.00 96.12 116 ILE A CA 1
ATOM 962 C C . ILE A 1 116 ? 4.540 -0.621 -7.809 1.00 96.12 116 ILE A C 1
ATOM 964 O O . ILE A 1 116 ? 3.933 -1.614 -8.212 1.00 96.12 116 ILE A O 1
ATOM 968 N N . ASP A 1 117 ? 5.434 0.005 -8.569 1.00 95.69 117 ASP A N 1
ATOM 969 C CA . ASP A 1 117 ? 5.778 -0.426 -9.928 1.00 95.69 117 ASP A CA 1
ATOM 970 C C . ASP A 1 117 ? 6.408 -1.826 -9.926 1.00 95.69 117 ASP A C 1
ATOM 972 O O . ASP A 1 117 ? 5.976 -2.709 -10.668 1.00 95.69 117 ASP A O 1
ATOM 976 N N . ARG A 1 118 ? 7.357 -2.075 -9.013 1.00 95.88 118 ARG A N 1
ATOM 977 C CA . ARG A 1 118 ? 7.942 -3.407 -8.774 1.00 95.88 118 ARG A CA 1
ATOM 978 C C . ARG A 1 118 ? 6.880 -4.437 -8.377 1.00 95.88 118 ARG A C 1
ATOM 980 O O . ARG A 1 118 ? 6.814 -5.512 -8.966 1.00 95.88 118 ARG A O 1
ATOM 987 N N . SER A 1 119 ? 5.983 -4.078 -7.460 1.00 95.12 119 SER A N 1
ATOM 988 C CA . SER A 1 119 ? 4.853 -4.927 -7.056 1.00 95.12 119 SER A CA 1
ATOM 989 C C . SER A 1 119 ? 3.928 -5.262 -8.232 1.00 95.12 119 SER A C 1
ATOM 991 O O . SER A 1 119 ? 3.438 -6.385 -8.349 1.00 95.12 119 SER A O 1
ATOM 993 N N . SER A 1 120 ? 3.710 -4.303 -9.134 1.00 94.88 120 SER A N 1
ATOM 994 C CA . SER A 1 120 ? 2.912 -4.485 -10.350 1.00 94.88 120 SER A CA 1
ATOM 995 C C . SER A 1 120 ? 3.581 -5.464 -11.321 1.00 94.88 120 SER A C 1
ATOM 997 O O . SER A 1 120 ? 2.907 -6.346 -11.858 1.00 94.88 120 SER A O 1
ATOM 999 N N . LEU A 1 121 ? 4.905 -5.359 -11.504 1.00 94.94 121 LEU A N 1
ATOM 1000 C CA . LEU A 1 121 ? 5.692 -6.301 -12.310 1.00 94.94 121 LEU A CA 1
ATOM 1001 C C . LEU A 1 121 ? 5.611 -7.728 -11.753 1.00 94.94 121 LEU A C 1
ATOM 1003 O O . LEU A 1 121 ? 5.343 -8.655 -12.516 1.00 94.94 121 LEU A O 1
ATOM 1007 N N . CYS A 1 122 ? 5.756 -7.909 -10.434 1.00 92.81 122 CYS A N 1
ATOM 1008 C CA . CYS A 1 122 ? 5.604 -9.219 -9.784 1.00 92.81 122 CYS A CA 1
ATOM 1009 C C . CYS A 1 122 ? 4.202 -9.819 -9.976 1.00 92.81 122 CYS A C 1
ATOM 1011 O O . CYS A 1 122 ? 4.051 -11.036 -10.015 1.00 92.81 122 CYS A O 1
ATOM 1013 N N . ARG A 1 123 ? 3.176 -8.975 -10.144 1.00 89.81 123 ARG A N 1
ATOM 1014 C CA . ARG A 1 123 ? 1.804 -9.390 -10.484 1.00 89.81 123 ARG A CA 1
ATOM 1015 C C . ARG A 1 123 ? 1.561 -9.555 -11.991 1.00 89.81 123 ARG A C 1
ATOM 1017 O O . ARG A 1 123 ? 0.418 -9.718 -12.413 1.00 89.81 123 ARG A O 1
ATOM 1024 N N . GLY A 1 124 ? 2.609 -9.501 -12.811 1.00 92.50 124 GLY A N 1
ATOM 1025 C CA . GLY A 1 124 ? 2.545 -9.756 -14.249 1.00 92.50 124 GLY A CA 1
ATOM 1026 C C . GLY A 1 124 ? 2.049 -8.581 -15.093 1.00 92.50 124 GLY A C 1
ATOM 1027 O O . GLY A 1 124 ? 1.718 -8.777 -16.263 1.00 92.50 124 GLY A O 1
ATOM 1028 N N . TRP A 1 125 ? 1.981 -7.362 -14.547 1.00 94.31 125 TRP A N 1
ATOM 1029 C CA . TRP A 1 125 ? 1.647 -6.189 -15.358 1.00 94.31 125 TRP A CA 1
ATOM 1030 C C . TRP A 1 125 ? 2.770 -5.892 -16.356 1.00 94.31 125 TRP A C 1
ATOM 1032 O O . TRP A 1 125 ? 3.952 -6.079 -16.063 1.00 94.31 125 TRP A O 1
ATOM 1042 N N . SER A 1 126 ? 2.402 -5.426 -17.551 1.00 94.69 126 SER A N 1
ATOM 1043 C CA . SER A 1 126 ? 3.390 -5.008 -18.543 1.00 94.69 126 SER A CA 1
ATOM 1044 C C . SER A 1 126 ? 3.956 -3.622 -18.197 1.00 94.69 126 SER A C 1
ATOM 1046 O O . SER A 1 126 ? 3.241 -2.809 -17.599 1.00 94.69 126 SER A O 1
ATOM 1048 N N . PRO A 1 127 ? 5.207 -3.314 -18.589 1.00 95.31 127 PRO A N 1
ATOM 1049 C CA . PRO A 1 127 ? 5.772 -1.971 -18.466 1.00 95.31 127 PRO A CA 1
ATOM 1050 C C . PRO A 1 127 ? 4.860 -0.867 -19.014 1.00 95.31 127 PRO A C 1
ATOM 1052 O O . PRO A 1 127 ? 4.692 0.176 -18.390 1.00 95.31 127 PRO A O 1
ATOM 1055 N N . GLU A 1 128 ? 4.202 -1.121 -20.145 1.00 94.19 128 GLU A N 1
ATOM 1056 C CA . GLU A 1 128 ? 3.284 -0.179 -20.784 1.00 94.19 128 GLU A CA 1
ATOM 1057 C C . GLU A 1 128 ? 2.083 0.107 -19.884 1.00 94.19 128 GLU A C 1
ATOM 1059 O O . GLU A 1 128 ? 1.728 1.267 -19.700 1.00 94.19 128 GLU A O 1
ATOM 1064 N N . LYS A 1 129 ? 1.489 -0.931 -19.279 1.00 91.75 129 LYS A N 1
ATOM 1065 C CA . LYS A 1 129 ? 0.375 -0.775 -18.335 1.00 91.75 129 LYS A CA 1
ATOM 1066 C C . LYS A 1 129 ? 0.794 0.007 -17.088 1.00 91.75 129 LYS A C 1
ATOM 1068 O O . LYS A 1 129 ? 0.016 0.809 -16.590 1.00 91.75 129 LYS A O 1
ATOM 1073 N N . ILE A 1 130 ? 2.004 -0.212 -16.577 1.00 92.75 130 ILE A N 1
ATOM 1074 C CA . ILE A 1 130 ? 2.508 0.476 -15.376 1.00 92.75 130 ILE A CA 1
ATOM 1075 C C . ILE A 1 130 ? 2.766 1.965 -15.646 1.00 92.75 130 ILE A C 1
ATOM 1077 O O . ILE A 1 130 ? 2.482 2.802 -14.786 1.00 92.75 130 ILE A O 1
ATOM 1081 N N . CYS A 1 131 ? 3.282 2.294 -16.834 1.00 91.12 131 CYS A N 1
ATOM 1082 C CA . CYS A 1 131 ? 3.543 3.668 -17.264 1.00 91.12 131 CYS A CA 1
ATOM 1083 C C . CYS A 1 131 ? 2.298 4.414 -17.764 1.00 91.12 131 CYS A C 1
ATOM 1085 O O . CYS A 1 131 ? 2.393 5.620 -18.011 1.00 91.12 131 CYS A O 1
ATOM 1087 N N . GLN A 1 132 ? 1.149 3.745 -17.922 1.00 87.44 132 GLN A N 1
ATOM 1088 C CA . GLN A 1 132 ? -0.100 4.437 -18.230 1.00 87.44 132 GLN A CA 1
ATOM 1089 C C . GLN A 1 132 ? -0.386 5.460 -17.139 1.00 87.44 132 GLN A C 1
ATOM 1091 O O . GLN A 1 132 ? -0.376 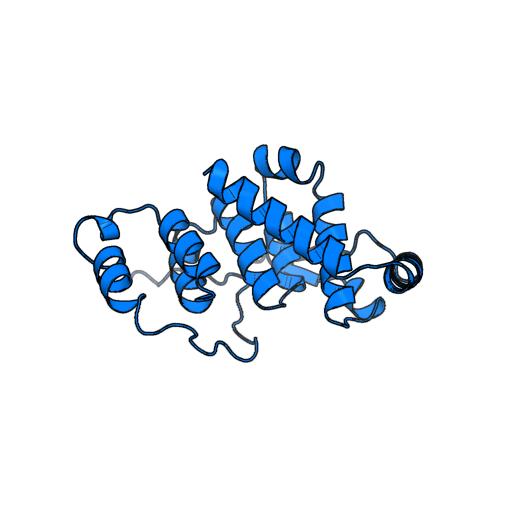5.161 -15.945 1.00 87.44 132 GLN A O 1
ATOM 1096 N N . SER A 1 133 ? -0.606 6.692 -17.582 1.00 81.25 133 SER A N 1
ATOM 1097 C CA . SER A 1 133 ? -0.967 7.766 -16.678 1.00 81.25 133 SER A CA 1
ATOM 1098 C C . SER A 1 133 ? -2.409 7.580 -16.245 1.00 81.25 133 SER A C 1
ATOM 1100 O O . SER A 1 133 ? -3.265 7.231 -17.060 1.00 81.25 133 SER A O 1
ATOM 1102 N N . VAL A 1 134 ? -2.664 7.789 -14.962 1.00 78.00 134 VAL A N 1
ATOM 1103 C CA . VAL A 1 134 ? -4.010 7.691 -14.401 1.00 78.00 134 VAL A CA 1
ATOM 1104 C C . VAL A 1 134 ? -4.450 9.045 -13.891 1.00 78.00 134 VAL A C 1
ATOM 1106 O O . VAL A 1 134 ? -3.656 9.829 -13.373 1.00 78.00 134 VAL A O 1
ATOM 1109 N N . GLU A 1 135 ? -5.727 9.319 -14.092 1.00 77.19 135 GLU A N 1
ATOM 1110 C CA . GLU A 1 135 ? -6.356 10.583 -13.760 1.00 77.19 135 GLU A CA 1
ATOM 1111 C C . GLU A 1 135 ? -7.072 10.449 -12.419 1.00 77.19 135 GLU A C 1
ATOM 1113 O O . GLU A 1 135 ? -8.065 9.731 -12.296 1.00 77.19 135 GLU A O 1
ATOM 1118 N N . GLN A 1 136 ? -6.581 11.148 -11.398 1.00 69.75 136 GLN A N 1
ATOM 1119 C CA . GLN A 1 136 ? -7.291 11.265 -10.129 1.00 69.75 136 GLN A CA 1
ATOM 1120 C C . GLN A 1 136 ? -8.123 12.545 -10.151 1.00 69.75 136 GLN A C 1
ATOM 1122 O O . GLN A 1 136 ? -7.585 13.643 -10.300 1.00 69.75 136 GLN A O 1
ATOM 1127 N N . THR A 1 137 ? -9.440 12.407 -10.003 1.00 61.88 137 THR A N 1
ATOM 1128 C CA . THR A 1 137 ? -10.346 13.555 -9.875 1.00 61.88 137 THR A CA 1
ATOM 1129 C C . THR A 1 137 ? -10.406 13.969 -8.409 1.00 61.88 137 THR A C 1
ATOM 1131 O O . THR A 1 137 ? -10.753 13.155 -7.552 1.00 61.88 137 THR A O 1
ATOM 1134 N N . SER A 1 138 ? -10.070 15.221 -8.100 1.00 57.75 138 SER A N 1
ATOM 1135 C CA . SER A 1 138 ? -10.300 15.777 -6.763 1.00 57.75 138 SER A CA 1
ATOM 1136 C C . SER A 1 138 ? -11.805 15.834 -6.450 1.00 57.75 138 SER A C 1
ATOM 1138 O O . SER A 1 138 ? -12.625 16.011 -7.349 1.00 57.75 138 SER A O 1
ATOM 1140 N N . GLY A 1 139 ? -12.197 15.672 -5.178 1.00 52.06 139 GLY A N 1
ATOM 1141 C CA . GLY A 1 139 ? -13.610 15.569 -4.760 1.00 52.06 139 GLY A CA 1
ATOM 1142 C C . GLY A 1 139 ? -14.496 16.787 -5.080 1.00 52.06 139 GLY A C 1
ATOM 1143 O O . GLY A 1 139 ? -15.714 16.716 -4.951 1.00 52.06 139 GLY A O 1
ATOM 1144 N N . ASP A 1 140 ? -13.900 17.892 -5.520 1.00 51.62 1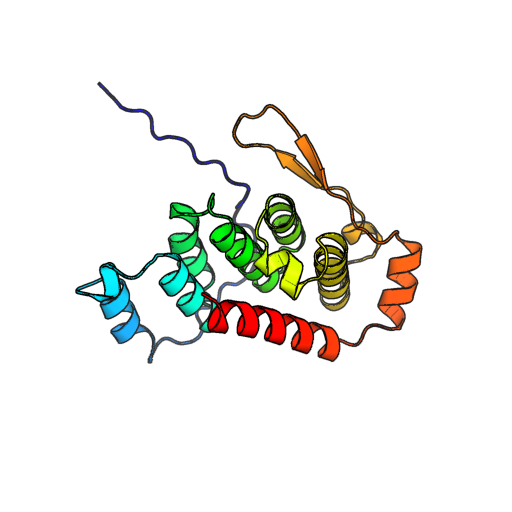40 ASP A N 1
ATOM 1145 C CA . ASP A 1 140 ? -14.546 19.114 -6.004 1.00 51.62 140 ASP A CA 1
ATOM 1146 C C . ASP A 1 140 ? -14.728 19.154 -7.538 1.00 51.62 140 ASP A C 1
ATOM 1148 O O . ASP A 1 140 ? -15.222 20.145 -8.075 1.00 51.62 140 ASP A O 1
ATOM 1152 N N . GLY A 1 141 ? -14.342 18.093 -8.258 1.00 53.28 141 GLY A N 1
ATOM 1153 C CA . GLY A 1 141 ? -14.480 17.972 -9.713 1.00 53.28 141 GLY A CA 1
ATOM 1154 C C . GLY A 1 141 ? -13.573 18.905 -10.521 1.00 53.28 141 GLY A C 1
ATOM 1155 O O . GLY A 1 141 ? -13.723 18.989 -11.738 1.00 53.28 141 GLY A O 1
ATOM 1156 N N . ALA A 1 142 ? -12.651 19.624 -9.871 1.00 52.97 142 ALA A N 1
ATOM 1157 C CA . ALA A 1 142 ? -11.971 20.765 -10.480 1.00 52.97 142 ALA A CA 1
ATOM 1158 C C . ALA A 1 142 ? -10.550 20.468 -10.986 1.00 52.97 142 ALA A C 1
ATOM 1160 O O . ALA A 1 142 ? -10.033 21.238 -11.799 1.00 52.97 142 ALA A O 1
ATOM 1161 N N . LYS A 1 143 ? -9.894 19.387 -10.537 1.00 54.91 143 LYS A N 1
ATOM 1162 C CA . LYS A 1 143 ? -8.541 19.039 -10.994 1.00 54.91 143 LYS A CA 1
ATOM 1163 C C . LYS A 1 143 ? -8.382 17.543 -11.205 1.00 54.91 143 LYS A C 1
ATOM 1165 O O . LYS A 1 143 ? -8.381 16.758 -10.261 1.00 54.91 143 LYS A O 1
ATOM 1170 N N . VAL A 1 144 ? -8.185 17.192 -12.468 1.00 62.88 144 VAL A N 1
ATOM 1171 C CA . VAL A 1 144 ? -7.647 15.904 -12.874 1.00 62.88 144 VAL A CA 1
ATOM 1172 C C . VAL A 1 144 ? -6.132 15.971 -12.710 1.00 62.88 144 VAL A C 1
ATOM 1174 O O . VAL A 1 144 ? -5.468 16.766 -13.378 1.00 62.88 144 VAL A O 1
ATOM 1177 N N . LYS A 1 145 ? -5.586 15.201 -11.769 1.00 71.88 145 LYS A N 1
ATOM 1178 C CA . LYS A 1 145 ? -4.137 15.072 -11.595 1.00 71.88 145 LYS A CA 1
ATOM 1179 C C . LYS A 1 145 ? -3.658 13.830 -12.329 1.00 71.88 145 LYS A C 1
ATOM 1181 O O . LYS A 1 145 ? -4.165 12.738 -12.092 1.00 71.88 145 LYS A O 1
ATOM 1186 N N . GLU A 1 146 ? -2.683 14.027 -13.208 1.00 82.50 146 GLU A N 1
ATOM 1187 C CA . GLU A 1 146 ? -2.022 12.955 -13.942 1.00 82.50 146 GLU A CA 1
ATOM 1188 C C . GLU A 1 146 ? -0.962 12.303 -13.043 1.00 82.50 146 GLU A C 1
ATOM 1190 O O . GLU A 1 146 ? 0.014 12.941 -12.642 1.00 82.50 146 GLU A O 1
ATOM 1195 N N . ILE A 1 147 ? -1.161 11.030 -12.717 1.00 83.06 147 ILE A N 1
ATOM 1196 C CA . ILE A 1 147 ? -0.238 10.235 -11.910 1.00 83.06 147 ILE A CA 1
ATOM 1197 C C . ILE A 1 147 ? 0.560 9.331 -12.845 1.00 83.06 147 ILE A C 1
ATOM 1199 O O . ILE A 1 147 ? -0.008 8.479 -13.531 1.00 83.06 147 ILE A O 1
ATOM 1203 N N . LYS A 1 148 ? 1.885 9.510 -12.854 1.00 81.69 148 LYS A N 1
ATOM 1204 C CA . LYS A 1 148 ? 2.824 8.743 -13.686 1.00 81.69 148 LYS A CA 1
ATOM 1205 C C . LYS A 1 148 ? 3.638 7.758 -12.859 1.00 81.69 148 LYS A C 1
ATOM 1207 O O . LYS A 1 148 ? 3.858 7.949 -11.665 1.00 81.69 148 LYS A O 1
ATOM 1212 N N . SER A 1 149 ? 4.106 6.709 -13.527 1.00 87.69 149 SER A N 1
ATOM 1213 C CA . SER A 1 149 ? 5.222 5.891 -13.047 1.00 87.69 149 SER A CA 1
ATOM 1214 C C . SER A 1 149 ? 6.489 6.744 -12.927 1.00 87.69 149 SER A C 1
ATOM 1216 O O . SER A 1 149 ? 6.713 7.636 -13.748 1.00 87.69 149 SER A O 1
ATOM 1218 N N . TYR A 1 150 ? 7.323 6.450 -11.928 1.00 91.56 150 TYR A N 1
ATOM 1219 C CA . TYR A 1 150 ? 8.657 7.055 -11.819 1.00 91.56 150 TYR A CA 1
ATOM 1220 C C . TYR A 1 150 ? 9.698 6.329 -12.667 1.00 91.56 150 TYR A C 1
ATOM 1222 O O . TYR A 1 150 ? 10.752 6.893 -12.944 1.00 91.56 150 TYR A O 1
ATOM 1230 N N . TYR A 1 151 ? 9.402 5.099 -13.084 1.00 93.19 151 TYR A N 1
ATOM 1231 C CA . TYR A 1 151 ? 10.147 4.437 -14.140 1.00 93.19 151 TYR A CA 1
ATOM 1232 C C . TYR A 1 151 ? 9.563 4.761 -15.513 1.00 93.19 151 TYR A C 1
ATOM 1234 O O . TYR A 1 151 ? 8.338 4.817 -15.685 1.00 93.19 151 TYR A O 1
ATOM 1242 N N . ASN A 1 152 ? 10.432 4.881 -16.510 1.00 94.00 152 ASN A N 1
ATOM 1243 C CA . ASN A 1 152 ? 10.036 4.750 -17.906 1.00 94.00 152 ASN A CA 1
ATOM 1244 C C . ASN A 1 152 ? 9.949 3.267 -18.327 1.00 94.00 152 ASN A C 1
ATOM 1246 O O . ASN A 1 152 ? 10.353 2.360 -17.597 1.00 94.00 152 ASN A O 1
ATOM 1250 N N . ILE A 1 153 ? 9.402 3.016 -19.520 1.00 94.69 153 ILE A N 1
ATOM 1251 C CA . ILE A 1 153 ? 9.167 1.656 -20.034 1.00 94.69 153 ILE A CA 1
ATOM 1252 C C . ILE A 1 153 ? 10.466 0.841 -20.114 1.00 94.69 153 ILE A C 1
ATOM 1254 O O . ILE A 1 153 ? 10.457 -0.347 -19.795 1.00 94.69 153 ILE A O 1
ATOM 1258 N N . ASP A 1 154 ? 11.572 1.449 -20.539 1.00 95.62 154 ASP A N 1
ATOM 1259 C CA . ASP A 1 154 ? 12.831 0.728 -20.729 1.00 95.62 154 ASP A CA 1
ATOM 1260 C C . ASP A 1 154 ? 13.501 0.406 -19.391 1.00 95.62 154 ASP A C 1
ATOM 1262 O O . ASP A 1 154 ? 13.992 -0.707 -19.207 1.00 95.62 154 ASP A O 1
ATOM 1266 N N . GLU A 1 155 ? 13.416 1.308 -18.413 1.00 96.06 155 GLU A N 1
ATOM 1267 C CA . GLU A 1 155 ? 13.822 1.018 -17.035 1.00 96.06 155 GLU A CA 1
ATOM 1268 C C . GLU A 1 155 ? 13.009 -0.137 -16.440 1.00 96.06 155 GLU A C 1
ATOM 1270 O O . GLU A 1 155 ? 13.582 -1.034 -15.826 1.00 96.06 155 GLU A O 1
ATOM 1275 N N . LEU A 1 156 ? 11.689 -0.174 -16.661 1.00 95.56 156 LEU A N 1
ATOM 1276 C CA . LEU A 1 156 ? 10.844 -1.271 -16.175 1.00 95.56 156 LEU A CA 1
ATOM 1277 C C . LEU A 1 156 ? 11.189 -2.616 -16.810 1.00 95.56 156 LEU A C 1
ATOM 1279 O O . LEU A 1 156 ? 11.081 -3.633 -16.130 1.00 95.56 156 LEU A O 1
ATOM 1283 N N . LYS A 1 157 ? 11.604 -2.652 -18.083 1.00 94.94 157 LYS A N 1
ATOM 1284 C CA . LYS A 1 157 ? 12.081 -3.893 -18.717 1.00 94.94 157 LYS A CA 1
ATOM 1285 C C . LYS A 1 157 ? 13.335 -4.410 -18.018 1.00 94.94 157 LYS A C 1
ATOM 1287 O O . LYS A 1 157 ? 13.377 -5.580 -17.663 1.00 94.94 157 LYS A O 1
ATOM 1292 N N . VAL A 1 158 ? 14.297 -3.526 -17.743 1.00 95.56 158 VAL A N 1
ATOM 1293 C CA . VAL A 1 158 ? 15.520 -3.887 -17.008 1.00 95.56 158 VAL A CA 1
ATOM 1294 C C . VAL A 1 158 ? 15.187 -4.376 -15.598 1.00 95.56 158 VAL A C 1
ATOM 1296 O O . VAL A 1 158 ? 15.665 -5.428 -15.186 1.00 95.56 158 VAL A O 1
ATOM 1299 N N . VAL A 1 159 ? 14.325 -3.655 -14.873 1.00 94.19 159 VAL A N 1
ATOM 1300 C CA . VAL A 1 159 ? 13.904 -4.039 -13.516 1.00 94.19 159 VAL A CA 1
ATOM 1301 C C . VAL A 1 159 ? 13.179 -5.382 -13.517 1.00 94.19 159 VAL A C 1
ATOM 1303 O O . VAL A 1 159 ? 13.417 -6.197 -12.632 1.00 94.19 159 VAL A O 1
ATOM 1306 N N . LYS A 1 160 ? 12.308 -5.636 -14.500 1.00 92.88 160 LYS A N 1
ATOM 1307 C CA . LYS A 1 160 ? 11.558 -6.893 -14.622 1.00 92.88 160 LYS A CA 1
ATOM 1308 C C . LYS A 1 160 ? 12.475 -8.110 -14.725 1.00 92.88 160 LYS A C 1
ATOM 1310 O O . LYS A 1 160 ? 12.133 -9.154 -14.182 1.00 92.88 160 LYS A O 1
ATOM 1315 N N . ASP A 1 161 ? 13.618 -7.971 -15.384 1.00 91.19 161 ASP A N 1
ATOM 1316 C CA . ASP A 1 161 ? 14.572 -9.068 -15.551 1.00 91.19 161 ASP A CA 1
ATOM 1317 C C . ASP A 1 161 ? 15.412 -9.319 -14.287 1.00 91.19 161 ASP A C 1
ATOM 1319 O O . ASP A 1 161 ? 15.967 -10.404 -14.121 1.00 91.19 161 ASP A O 1
ATOM 1323 N N . SER A 1 162 ? 15.494 -8.340 -13.379 1.00 92.12 162 SER A N 1
ATOM 1324 C CA . SER A 1 162 ? 16.297 -8.415 -12.152 1.00 92.12 162 SER A CA 1
ATOM 1325 C C . SER A 1 162 ? 15.483 -8.528 -10.860 1.00 92.12 162 SER A C 1
ATOM 1327 O O . SER A 1 162 ? 16.071 -8.579 -9.783 1.00 92.12 162 SER A O 1
ATOM 1329 N N . ILE A 1 163 ? 14.152 -8.469 -10.927 1.00 92.31 163 ILE A N 1
ATOM 1330 C CA . ILE A 1 163 ? 13.295 -8.398 -9.739 1.00 92.31 163 ILE A CA 1
ATOM 1331 C C . ILE A 1 163 ? 13.186 -9.757 -9.040 1.00 92.31 163 ILE A C 1
ATOM 1333 O O . ILE A 1 163 ? 12.791 -10.750 -9.651 1.00 92.31 163 ILE A O 1
ATOM 1337 N N . ASP A 1 164 ? 13.470 -9.788 -7.738 1.00 92.19 164 ASP A N 1
ATOM 1338 C CA . ASP A 1 164 ? 13.119 -10.914 -6.873 1.00 92.19 164 ASP A CA 1
ATOM 1339 C C . ASP A 1 164 ? 11.790 -10.617 -6.167 1.00 92.19 164 ASP A C 1
ATOM 1341 O O . ASP A 1 164 ? 11.613 -9.587 -5.513 1.00 92.19 164 ASP A O 1
ATOM 1345 N N . VAL A 1 165 ? 10.832 -11.532 -6.306 1.00 89.12 165 VAL A N 1
ATOM 1346 C CA . VAL A 1 165 ? 9.528 -11.443 -5.637 1.00 89.12 165 VAL A CA 1
ATOM 1347 C C . VAL A 1 165 ? 9.696 -11.448 -4.115 1.00 89.12 165 VAL A C 1
ATOM 1349 O O . VAL A 1 165 ? 8.916 -10.796 -3.423 1.00 89.12 165 VAL A O 1
ATOM 1352 N N . LYS A 1 166 ? 10.711 -12.144 -3.586 1.00 91.19 166 LYS A N 1
ATOM 1353 C CA . LYS A 1 166 ? 10.981 -12.193 -2.143 1.00 91.19 166 LYS A CA 1
ATOM 1354 C C . LYS A 1 166 ? 11.320 -10.819 -1.587 1.00 91.19 166 LYS A C 1
ATOM 1356 O O . LYS A 1 166 ? 10.720 -10.430 -0.594 1.00 91.19 166 LYS A O 1
ATOM 1361 N N . ASP A 1 167 ? 12.165 -10.056 -2.276 1.00 90.69 167 ASP A N 1
ATOM 1362 C CA . ASP A 1 167 ? 12.530 -8.698 -1.859 1.00 90.69 167 ASP A CA 1
ATOM 1363 C C . ASP A 1 167 ? 11.299 -7.786 -1.775 1.00 90.69 167 ASP A C 1
ATOM 1365 O O . ASP A 1 167 ? 11.175 -6.963 -0.870 1.00 90.69 167 ASP A O 1
ATOM 1369 N N . VAL A 1 168 ? 10.358 -7.938 -2.714 1.00 90.88 168 VAL A N 1
ATOM 1370 C CA . VAL A 1 168 ? 9.111 -7.160 -2.725 1.00 90.88 168 VAL A CA 1
ATOM 1371 C C . VAL A 1 168 ? 8.198 -7.550 -1.561 1.00 90.88 168 VAL A C 1
ATOM 1373 O O . VAL A 1 168 ? 7.589 -6.670 -0.952 1.00 90.88 168 VAL A O 1
ATOM 1376 N N . ILE A 1 169 ? 8.105 -8.844 -1.241 1.00 87.62 169 ILE A N 1
ATOM 1377 C CA . ILE A 1 169 ? 7.340 -9.330 -0.085 1.00 87.62 169 ILE A CA 1
ATOM 1378 C C . ILE A 1 169 ? 7.963 -8.805 1.211 1.00 87.62 169 ILE A C 1
ATOM 1380 O O . ILE A 1 169 ? 7.266 -8.171 1.995 1.00 87.62 169 ILE A O 1
ATOM 1384 N N . GLU A 1 170 ? 9.272 -8.986 1.396 1.00 91.44 170 GLU A N 1
ATOM 1385 C CA . GLU A 1 170 ? 9.985 -8.549 2.600 1.00 91.44 170 GLU A CA 1
ATOM 1386 C C . GLU A 1 170 ? 9.864 -7.039 2.829 1.00 91.44 170 GLU A C 1
ATOM 1388 O O . GLU A 1 170 ? 9.698 -6.590 3.961 1.00 91.44 170 GLU A O 1
ATOM 1393 N N . GLU A 1 171 ? 9.927 -6.230 1.770 1.00 92.12 171 GLU A N 1
ATOM 1394 C CA . GLU A 1 171 ? 9.748 -4.782 1.886 1.00 92.12 171 GLU A CA 1
ATOM 1395 C C . GLU A 1 171 ? 8.300 -4.401 2.238 1.00 92.12 171 GLU A C 1
ATOM 1397 O O . GLU A 1 171 ? 8.073 -3.493 3.039 1.00 92.12 171 GLU A O 1
ATOM 1402 N N . GLY A 1 172 ? 7.316 -5.124 1.692 1.00 89.00 172 GLY A N 1
ATOM 1403 C CA . GLY A 1 172 ? 5.908 -4.967 2.059 1.00 89.00 172 GLY A CA 1
ATOM 1404 C C . GLY A 1 172 ? 5.629 -5.338 3.518 1.00 89.00 172 GLY A C 1
ATOM 1405 O O . GLY A 1 172 ? 4.893 -4.620 4.197 1.00 89.00 172 GLY A O 1
ATOM 1406 N N . ASP A 1 173 ? 6.252 -6.408 4.012 1.00 87.88 173 ASP A N 1
ATOM 1407 C CA . ASP A 1 173 ? 6.145 -6.840 5.407 1.00 87.88 173 ASP A CA 1
ATOM 1408 C C . ASP A 1 173 ? 6.767 -5.806 6.352 1.00 87.88 173 ASP A C 1
ATOM 1410 O O . ASP A 1 173 ? 6.153 -5.450 7.357 1.00 87.88 173 ASP A O 1
ATOM 1414 N N . LYS A 1 174 ? 7.933 -5.238 6.001 1.00 91.88 174 LYS A N 1
ATOM 1415 C CA . LYS A 1 174 ? 8.550 -4.135 6.763 1.00 91.88 174 LYS A CA 1
ATOM 1416 C C . LYS A 1 174 ? 7.642 -2.910 6.854 1.00 91.88 174 LYS A C 1
ATOM 1418 O O . LYS A 1 174 ? 7.614 -2.277 7.907 1.00 91.88 174 LYS A O 1
ATOM 1423 N N . GLU A 1 175 ? 6.925 -2.562 5.783 1.00 91.94 175 GLU A N 1
ATOM 1424 C CA . GLU A 1 175 ? 5.986 -1.432 5.796 1.00 91.94 175 GLU A CA 1
ATOM 1425 C C . GLU A 1 175 ? 4.835 -1.686 6.766 1.00 91.94 175 GLU A C 1
ATOM 1427 O O . GLU A 1 175 ? 4.514 -0.824 7.588 1.00 91.94 175 GLU A O 1
ATOM 1432 N N . LEU A 1 176 ? 4.237 -2.879 6.702 1.00 84.62 176 LEU A N 1
ATOM 1433 C CA . LEU A 1 176 ? 3.153 -3.248 7.603 1.00 84.62 176 LEU A CA 1
ATOM 1434 C C . LEU A 1 176 ? 3.634 -3.244 9.061 1.00 84.62 176 LEU A C 1
ATOM 1436 O O . LEU A 1 176 ? 2.994 -2.640 9.920 1.00 84.62 176 LEU A O 1
ATOM 1440 N N . ASP A 1 177 ? 4.796 -3.840 9.325 1.00 85.62 177 ASP A N 1
ATOM 1441 C CA . ASP A 1 177 ? 5.434 -3.856 10.641 1.00 85.62 177 ASP A CA 1
ATOM 1442 C C . ASP A 1 177 ? 5.711 -2.449 11.180 1.00 85.62 177 ASP A C 1
ATOM 1444 O O . ASP A 1 177 ? 5.500 -2.191 12.365 1.00 85.62 177 ASP A O 1
ATOM 1448 N N . PHE A 1 178 ? 6.199 -1.541 10.333 1.00 88.94 178 PHE A N 1
ATOM 1449 C CA . PHE A 1 178 ? 6.489 -0.162 10.717 1.00 88.94 178 PHE A CA 1
ATOM 1450 C C . PHE A 1 178 ? 5.220 0.559 11.175 1.00 88.94 178 PHE A C 1
ATOM 1452 O O . PHE A 1 178 ? 5.200 1.162 12.248 1.00 88.94 178 PHE A O 1
ATOM 1459 N N . ILE A 1 179 ? 4.138 0.432 10.407 1.00 81.88 179 ILE A N 1
ATOM 1460 C CA . ILE A 1 179 ? 2.856 1.067 10.730 1.00 81.88 179 ILE A CA 1
ATOM 1461 C C . ILE A 1 179 ? 2.258 0.472 12.002 1.00 81.88 179 ILE A C 1
ATOM 1463 O O . ILE A 1 179 ? 1.761 1.212 12.842 1.00 81.88 179 ILE A O 1
ATOM 1467 N N . LEU A 1 180 ? 2.327 -0.848 12.180 1.00 75.31 180 LEU A N 1
ATOM 1468 C CA . LEU A 1 180 ? 1.781 -1.504 13.370 1.00 75.31 180 LEU A CA 1
ATOM 1469 C C . LEU A 1 180 ? 2.586 -1.216 14.646 1.00 75.31 180 LEU A C 1
ATOM 1471 O O . LEU A 1 180 ? 2.030 -1.305 15.737 1.00 75.31 180 LEU A O 1
ATOM 1475 N N . LYS A 1 181 ? 3.877 -0.878 14.532 1.00 77.00 181 LYS A N 1
ATOM 1476 C CA . LYS A 1 181 ? 4.734 -0.506 15.674 1.00 77.00 181 LYS A CA 1
ATOM 1477 C C . LYS A 1 181 ? 4.677 0.988 16.016 1.00 77.00 181 LYS A C 1
ATOM 1479 O O . LYS A 1 181 ? 5.032 1.345 17.137 1.00 77.00 181 LYS A O 1
ATOM 1484 N N . GLY A 1 182 ? 4.288 1.841 15.065 1.00 61.19 182 GLY A N 1
ATOM 1485 C CA . GLY A 1 182 ? 4.286 3.304 15.191 1.00 61.19 182 GLY A CA 1
ATOM 1486 C C . GLY A 1 182 ? 2.908 3.976 15.271 1.00 61.19 182 GLY A C 1
ATOM 1487 O O . GLY A 1 182 ? 2.867 5.199 15.401 1.00 61.19 182 GLY A O 1
ATOM 1488 N N . ALA A 1 183 ? 1.808 3.219 15.181 1.00 50.34 183 ALA A N 1
ATOM 1489 C CA . ALA A 1 183 ? 0.426 3.710 15.290 1.00 50.34 183 ALA A CA 1
ATOM 1490 C C . ALA A 1 183 ? -0.203 3.479 16.674 1.00 50.34 183 ALA A C 1
ATOM 1492 O O . ALA A 1 183 ? 0.152 2.481 17.341 1.00 50.34 183 ALA A O 1
#

Radius of gyration: 17.55 Å; Cα contacts (8 Å, |Δi|>4): 186; chains: 1; bounding box: 53×40×45 Å

Organism: NCBI:txid1008807

Secondary structure (DSSP, 8-state):
-PPPP-----S-----S------STTHHHHHHHHHSTTGGGS-HHHHHHHHHHTT-HHHHHHHHGGGTTSHHHHHHHHHHHHHHT-HHHHHHHHHH---HHHHHHHSSHHHHHHHHHHHHHHTT--HHHHH--EEEEPTTS--EEEE--SS-HHHHHHHHHH--HHHHHHHHHHHHHHHHHH-

Mean predicted aligned error: 8.97 Å